Protein AF-F4P9Z6-F1 (afdb_monomer)

Organism: Batrachochytrium dendrobatidis (strain JAM81 / FGSC 10211) (NCBI:txid684364)

Foldseek 3Di:
DPPPPVVVVVPPPPPPDPPDDDDPDDDDDDDDDPPPPDDQDQAAPALVVLQPDDDPVLLVLLLVLLVLVLVLVVLVVVLVVLVVVLVVLVVVLVVLVVVLVVLVVVCVPDDDDPPVVNVVSVVVSVVSVVVSVVSVVVNVVSVVVNVVSVVSNLVSLQVSLCNHGNHADDDVSSVVSSVVSCPRPNNVVSSVVSNVVSVVVVPPPPDDPPPPPDDDDDDDDDDDDDDDDDDDDDDPDDDDDDPDDDDPDDPPDDDDDDDDDDDD

Radius of gyration: 33.86 Å; Cα contacts (8 Å, |Δi|>4): 124; chains: 1; bounding box: 62×101×96 Å

Mean predicted aligned error: 18.06 Å

Solvent-accessible surface area (backbone atoms only — not comparable to full-atom values): 16893 Å² total; per-residue (Å²): 142,81,77,79,66,68,69,67,66,71,74,76,76,78,79,81,78,80,83,72,78,85,75,81,84,76,83,86,78,95,70,98,64,94,66,81,79,81,73,80,48,78,68,27,68,39,73,71,53,39,62,83,53,69,50,68,73,54,46,55,50,52,48,55,48,51,51,48,55,50,51,52,54,52,50,49,54,52,46,55,56,50,50,54,53,40,55,57,40,48,53,50,38,54,49,43,53,53,49,52,53,53,50,56,56,54,45,74,78,44,92,75,50,65,65,67,59,57,54,52,51,50,53,50,37,53,52,44,45,52,55,41,51,54,43,49,53,56,48,51,56,48,52,51,50,50,51,54,50,49,51,54,48,49,54,47,36,45,52,53,28,28,52,32,66,3,76,71,91,49,74,67,54,33,56,54,48,35,51,53,53,54,63,36,67,48,47,38,53,49,52,52,53,51,54,52,51,53,60,55,58,72,61,71,76,80,79,76,84,74,80,78,79,83,81,78,82,85,83,87,83,90,84,88,81,88,79,90,76,91,77,93,77,87,80,86,77,81,86,86,87,87,86,89,83,86,85,92,76,87,87,81,77,77,81,78,83,77,86,78,80,87,83,131

Structure (mmCIF, N/CA/C/O backbone):
data_AF-F4P9Z6-F1
#
_entry.id   AF-F4P9Z6-F1
#
loop_
_atom_site.group_PDB
_atom_site.id
_atom_site.type_symbol
_atom_site.label_atom_id
_atom_site.label_alt_id
_atom_site.label_comp_id
_atom_site.label_asym_id
_atom_site.label_entity_id
_atom_site.label_seq_id
_atom_site.pdbx_PDB_ins_code
_atom_site.Cartn_x
_atom_site.Cartn_y
_atom_site.Cartn_z
_atom_site.occupancy
_atom_site.B_iso_or_equiv
_atom_site.auth_seq_id
_atom_site.auth_comp_id
_atom_site.auth_asym_id
_atom_site.auth_atom_id
_atom_site.pdbx_PDB_model_num
ATOM 1 N N . MET A 1 1 ? -30.920 -33.775 -15.759 1.00 48.72 1 MET A N 1
ATOM 2 C CA . MET A 1 1 ? -29.814 -33.063 -16.441 1.00 48.72 1 MET A CA 1
ATOM 3 C C . MET A 1 1 ? -30.280 -32.516 -17.795 1.00 48.72 1 MET A C 1
ATOM 5 O O . MET A 1 1 ? -30.083 -33.196 -18.786 1.00 48.72 1 MET A O 1
ATOM 9 N N . LYS A 1 2 ? -30.941 -31.345 -17.856 1.00 50.12 2 LYS A N 1
ATOM 10 C CA . LYS A 1 2 ? -31.259 -30.626 -19.123 1.00 50.12 2 LYS A CA 1
ATOM 11 C C . LYS A 1 2 ? -31.380 -29.091 -18.979 1.00 50.12 2 LYS A C 1
ATOM 13 O O . LYS A 1 2 ? -31.732 -28.423 -19.938 1.00 50.12 2 LYS A O 1
ATOM 18 N N . LEU A 1 3 ? -31.067 -28.511 -17.814 1.00 42.78 3 LEU A N 1
ATOM 19 C CA . LEU A 1 3 ? -31.250 -27.069 -17.561 1.00 42.78 3 LEU A CA 1
ATOM 20 C C . LEU A 1 3 ? -29.976 -26.218 -17.715 1.00 42.78 3 LEU A C 1
ATOM 22 O O . LEU A 1 3 ? -30.070 -25.000 -17.782 1.00 42.78 3 LEU A O 1
ATOM 26 N N . ALA A 1 4 ? -28.793 -26.831 -17.830 1.00 46.91 4 ALA A N 1
ATOM 27 C CA . ALA A 1 4 ? -27.525 -26.092 -17.890 1.00 46.91 4 ALA A CA 1
ATOM 28 C C . ALA A 1 4 ? -27.148 -25.574 -19.296 1.00 46.91 4 ALA A C 1
ATOM 30 O O . ALA A 1 4 ? -26.244 -24.756 -19.418 1.00 46.91 4 ALA A O 1
ATOM 31 N N . VAL A 1 5 ? -27.831 -26.018 -20.359 1.00 49.91 5 VAL A N 1
ATOM 32 C CA . VAL A 1 5 ? -27.446 -25.693 -21.750 1.00 49.91 5 VAL A CA 1
ATOM 33 C C . VAL A 1 5 ? -28.120 -24.415 -22.273 1.00 49.91 5 VAL A C 1
ATOM 35 O O . VAL A 1 5 ? -27.589 -23.762 -23.164 1.00 49.91 5 VAL A O 1
ATOM 38 N N . ALA A 1 6 ? -29.242 -23.985 -21.686 1.00 47.25 6 ALA A N 1
ATOM 39 C CA . ALA A 1 6 ? -29.982 -22.818 -22.179 1.00 47.25 6 ALA A CA 1
ATOM 40 C C . ALA A 1 6 ? -29.365 -21.464 -21.773 1.00 47.25 6 ALA A C 1
ATOM 42 O O . ALA A 1 6 ? -29.547 -20.474 -22.475 1.00 47.25 6 ALA A O 1
ATOM 43 N N . VAL A 1 7 ? -28.598 -21.402 -20.678 1.00 45.66 7 VAL A N 1
ATOM 44 C CA . VAL A 1 7 ? -28.050 -20.128 -20.166 1.00 45.66 7 VAL A CA 1
ATOM 45 C C . VAL A 1 7 ? -26.784 -19.693 -20.921 1.00 45.66 7 VAL A C 1
ATOM 47 O O . VAL A 1 7 ? -26.514 -18.501 -21.040 1.00 45.66 7 VAL A O 1
ATOM 50 N N . LEU A 1 8 ? -26.044 -20.631 -21.522 1.00 40.75 8 LEU A N 1
ATOM 51 C CA . LEU A 1 8 ? -24.836 -20.331 -22.306 1.00 40.75 8 LEU A CA 1
ATOM 52 C C . LEU A 1 8 ? -25.130 -19.773 -23.709 1.00 40.75 8 LEU A C 1
ATOM 54 O O . LEU A 1 8 ? -24.282 -19.090 -24.278 1.00 40.75 8 LEU A O 1
ATOM 58 N N . SER A 1 9 ? -26.332 -19.989 -24.253 1.00 44.97 9 SER A N 1
ATOM 59 C CA . SER A 1 9 ? -26.692 -19.499 -25.593 1.00 44.97 9 SER A CA 1
ATOM 60 C C . SER A 1 9 ? -27.157 -18.036 -25.618 1.00 44.97 9 SER A C 1
ATOM 62 O O . SER A 1 9 ? -27.308 -17.476 -26.701 1.00 44.97 9 SER A O 1
ATOM 64 N N . SER A 1 10 ? -27.371 -17.397 -24.461 1.00 41.28 10 SER A N 1
ATOM 65 C CA . SER A 1 10 ? -27.909 -16.027 -24.394 1.00 41.28 10 SER A CA 1
ATOM 66 C C . SER A 1 10 ? -26.841 -14.924 -24.331 1.00 41.28 10 SER A C 1
ATOM 68 O O . SER A 1 10 ? -27.195 -13.751 -24.409 1.00 41.28 10 SER A O 1
ATOM 70 N N . ILE A 1 11 ? -25.550 -15.259 -24.199 1.00 49.03 11 ILE A N 1
ATOM 71 C CA . ILE A 1 11 ? -24.459 -14.262 -24.098 1.00 49.03 11 ILE A CA 1
ATOM 72 C C . ILE A 1 11 ? -23.750 -14.036 -25.450 1.00 49.03 11 ILE A C 1
ATOM 74 O O . ILE A 1 11 ? -23.076 -13.028 -25.636 1.00 49.03 11 ILE A O 1
ATOM 78 N N . LEU A 1 12 ? -23.954 -14.909 -26.444 1.00 46.97 12 LEU A N 1
ATOM 79 C CA . LEU A 1 12 ? -23.276 -14.824 -27.748 1.00 46.97 12 LEU A CA 1
ATOM 80 C C . LEU A 1 12 ? -24.023 -14.002 -28.822 1.00 46.97 12 LEU A C 1
ATOM 82 O O . LEU A 1 12 ? -23.542 -13.915 -29.948 1.00 46.97 12 LEU A O 1
ATOM 86 N N . LEU A 1 13 ? -25.162 -13.371 -28.505 1.00 47.03 13 LEU A N 1
ATOM 87 C CA . LEU A 1 13 ? -26.055 -12.742 -29.498 1.00 47.03 13 LEU A CA 1
ATOM 88 C C . LEU A 1 13 ? -26.176 -11.204 -29.398 1.00 47.03 13 LEU A C 1
ATOM 90 O O . LEU A 1 13 ? -27.162 -10.640 -29.857 1.00 47.03 13 LEU A O 1
ATOM 94 N N . VAL A 1 14 ? -25.208 -10.493 -28.803 1.00 43.03 14 VAL A N 1
ATOM 95 C CA . VAL A 1 14 ? -25.239 -9.004 -28.751 1.00 43.03 14 VAL A CA 1
ATOM 96 C C . VAL A 1 14 ? -23.947 -8.350 -29.270 1.00 43.03 14 VAL A C 1
ATOM 98 O O . VAL A 1 14 ? -23.758 -7.146 -29.161 1.00 43.03 14 VAL A O 1
ATOM 101 N N . CYS A 1 15 ? -23.078 -9.104 -29.948 1.00 46.16 15 CYS A N 1
ATOM 102 C CA . CYS A 1 15 ? -21.949 -8.537 -30.701 1.00 46.16 15 CYS A CA 1
ATOM 103 C C . CYS A 1 15 ? -22.248 -8.476 -32.206 1.00 46.16 15 CYS A C 1
ATOM 105 O O . CYS A 1 15 ? -21.413 -8.851 -33.028 1.00 46.16 15 CYS A O 1
ATOM 107 N N . SER A 1 16 ? -23.440 -8.001 -32.583 1.00 42.00 16 SER A N 1
ATOM 108 C CA . SER A 1 16 ? -23.713 -7.601 -33.967 1.00 42.00 16 SER A CA 1
ATOM 109 C C . SER A 1 16 ? -23.013 -6.277 -34.257 1.00 42.00 16 SER A C 1
ATOM 111 O O . SER A 1 16 ? -23.526 -5.187 -34.037 1.00 42.00 16 SER A O 1
ATOM 113 N N . VAL A 1 17 ? -21.781 -6.457 -34.712 1.00 51.25 17 VAL A N 1
ATOM 114 C CA . VAL A 1 17 ? -20.974 -5.627 -35.598 1.00 51.25 17 VAL A CA 1
ATOM 115 C C . VAL A 1 17 ? -21.795 -4.611 -36.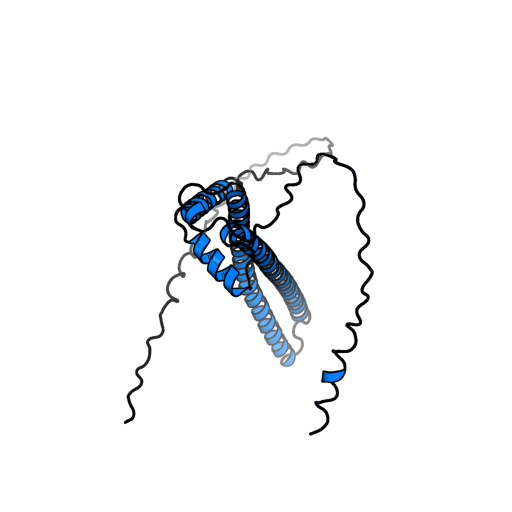408 1.00 51.25 17 VAL A C 1
ATOM 117 O O . VAL A 1 17 ? -22.472 -4.970 -37.368 1.00 51.25 17 VAL A O 1
ATOM 120 N N . THR A 1 18 ? -21.633 -3.328 -36.086 1.00 46.56 18 THR A N 1
ATOM 121 C CA . THR A 1 18 ? -21.838 -2.228 -37.037 1.00 46.56 18 THR A CA 1
ATOM 122 C C . THR A 1 18 ? -20.461 -1.810 -37.541 1.00 46.56 18 THR A C 1
ATOM 124 O O . THR A 1 18 ? -19.798 -0.963 -36.945 1.00 46.56 18 THR A O 1
ATOM 127 N N . THR A 1 19 ? -19.986 -2.433 -38.621 1.00 51.62 19 THR A N 1
ATOM 128 C CA . THR A 1 19 ? -18.843 -1.916 -39.386 1.00 51.62 19 THR A CA 1
ATOM 129 C C . THR A 1 19 ? -19.294 -0.666 -40.136 1.00 51.62 19 THR A C 1
ATOM 131 O O . THR A 1 19 ? -19.881 -0.760 -41.213 1.00 51.62 19 THR A O 1
ATOM 134 N N . ALA A 1 20 ? -19.048 0.511 -39.564 1.00 45.12 20 ALA A N 1
ATOM 135 C CA . ALA A 1 20 ? -19.080 1.753 -40.324 1.00 45.12 20 ALA A CA 1
ATOM 136 C C . ALA A 1 20 ? -17.842 1.800 -41.234 1.00 45.12 20 ALA A C 1
ATOM 138 O O . ALA A 1 20 ? -16.724 1.555 -40.778 1.00 45.12 20 ALA A O 1
ATOM 139 N N . ASN A 1 21 ? -18.052 2.078 -42.521 1.00 55.06 21 ASN A N 1
ATOM 140 C CA . ASN A 1 21 ? -16.981 2.222 -43.506 1.00 55.06 21 ASN A CA 1
ATOM 141 C C . ASN A 1 21 ? -15.923 3.235 -43.027 1.00 55.06 21 ASN A C 1
ATOM 143 O O . ASN A 1 21 ? -16.299 4.314 -42.558 1.00 55.06 21 ASN A O 1
ATOM 147 N N . PRO A 1 22 ? -14.617 2.947 -43.176 1.00 48.50 22 PRO A N 1
ATOM 148 C CA . PRO A 1 22 ? -13.580 3.917 -42.871 1.00 48.50 22 PRO A CA 1
ATOM 149 C C . PRO A 1 22 ? -13.652 5.060 -43.887 1.00 48.50 22 PRO A C 1
ATOM 151 O O . PRO A 1 22 ? -13.422 4.884 -45.083 1.00 48.50 22 PRO A O 1
ATOM 154 N N . VAL A 1 23 ? -13.998 6.246 -43.395 1.00 51.72 23 VAL A N 1
ATOM 155 C CA . VAL A 1 23 ? -13.858 7.496 -44.138 1.00 51.72 23 VAL A CA 1
ATOM 156 C C . VAL A 1 23 ? -12.364 7.776 -44.268 1.00 51.72 23 VAL A C 1
ATOM 158 O O . VAL A 1 23 ? -11.669 7.879 -43.260 1.00 51.72 23 VAL A O 1
ATOM 161 N N . ASN A 1 24 ? -11.873 7.890 -45.503 1.00 49.75 24 ASN A N 1
ATOM 162 C CA . ASN A 1 24 ? -10.527 8.385 -45.789 1.00 49.75 24 ASN A CA 1
ATOM 163 C C . ASN A 1 24 ? -10.370 9.796 -45.195 1.00 49.75 24 ASN A C 1
ATOM 165 O O . ASN A 1 24 ? -11.076 10.704 -45.648 1.00 49.75 24 ASN A O 1
ATOM 169 N N . PRO A 1 25 ? -9.458 10.036 -44.235 1.00 50.41 25 PRO A N 1
ATOM 170 C CA . PRO A 1 25 ? -9.138 11.396 -43.843 1.00 50.41 25 PRO A CA 1
ATOM 171 C C . PRO A 1 25 ? -8.294 12.030 -44.953 1.00 50.41 25 PRO A C 1
ATOM 173 O O . PRO A 1 25 ? -7.112 11.737 -45.122 1.00 50.41 25 PRO A O 1
ATOM 176 N N . SER A 1 26 ? -8.949 12.881 -45.743 1.00 48.50 26 SER A N 1
ATOM 177 C CA . SER A 1 26 ? -8.291 13.825 -46.639 1.00 48.50 26 SER A CA 1
ATOM 178 C C . SER A 1 26 ? -7.506 14.860 -45.825 1.00 48.50 26 SER A C 1
ATOM 180 O O . SER A 1 26 ? -7.861 15.199 -44.699 1.00 48.50 26 SER A O 1
ATOM 182 N N . ALA A 1 27 ? -6.421 15.316 -46.434 1.00 53.69 27 ALA A N 1
ATOM 183 C CA . ALA A 1 27 ? -5.314 16.075 -45.880 1.00 53.69 27 ALA A CA 1
ATOM 184 C C . ALA A 1 27 ? -5.644 17.419 -45.193 1.00 53.69 27 ALA A C 1
ATOM 186 O O . ALA A 1 27 ? -6.682 18.037 -45.437 1.00 53.69 27 ALA A O 1
ATOM 187 N N . THR A 1 28 ? -4.590 17.939 -44.535 1.00 44.06 28 THR A N 1
ATOM 188 C CA . THR A 1 28 ? -4.304 19.334 -44.104 1.00 44.06 28 THR A CA 1
ATOM 189 C C . THR A 1 28 ? -4.871 19.694 -42.719 1.00 44.06 28 THR A C 1
ATOM 191 O O . THR A 1 28 ? -6.057 19.556 -42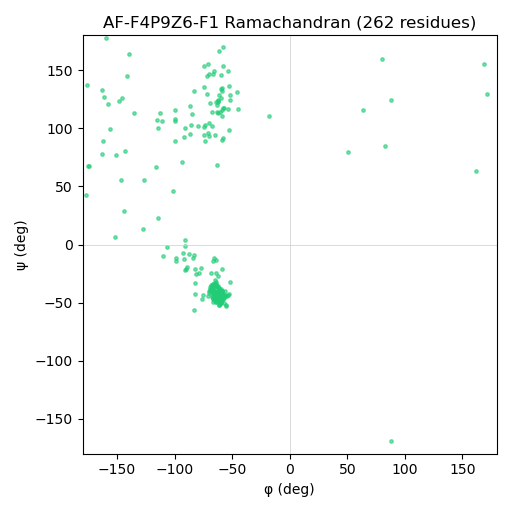.470 1.00 44.06 28 THR A O 1
ATOM 194 N N . THR A 1 29 ? -4.103 20.162 -41.729 1.00 43.06 29 THR A N 1
ATOM 195 C CA . THR A 1 29 ? -3.133 21.268 -41.781 1.00 43.06 29 THR A CA 1
ATOM 196 C C . THR A 1 29 ? -2.183 21.194 -40.578 1.00 43.06 29 THR A C 1
ATOM 198 O O . THR A 1 29 ? -2.638 21.043 -39.445 1.00 43.06 29 THR A O 1
ATOM 201 N N . ASP A 1 30 ? -0.878 21.330 -40.828 1.00 48.53 30 ASP A N 1
ATOM 202 C CA . ASP A 1 30 ? 0.167 21.468 -39.810 1.00 48.53 30 ASP A CA 1
ATOM 203 C C . ASP A 1 30 ? -0.094 22.698 -38.931 1.00 48.53 30 ASP A C 1
ATOM 205 O O . ASP A 1 30 ? 0.039 23.843 -39.362 1.00 48.53 30 ASP A O 1
ATOM 209 N N . THR A 1 31 ? -0.450 22.464 -37.671 1.00 43.03 31 THR A N 1
ATOM 210 C CA . THR A 1 31 ? -0.281 23.448 -36.601 1.00 43.03 31 THR A CA 1
ATOM 211 C C . THR A 1 31 ? 0.720 22.850 -35.634 1.00 43.03 31 THR A C 1
ATOM 213 O O . THR A 1 31 ? 0.419 21.883 -34.936 1.00 43.03 31 THR A O 1
ATOM 216 N N . GLY A 1 32 ? 1.932 23.405 -35.646 1.00 51.28 32 GLY A N 1
ATOM 217 C CA . GLY A 1 32 ? 3.050 22.990 -34.811 1.00 51.28 32 GLY A CA 1
ATOM 218 C C . GLY A 1 32 ? 2.721 23.094 -33.326 1.00 51.28 32 GLY A C 1
ATOM 219 O O . GLY A 1 32 ? 2.981 24.103 -32.681 1.00 51.28 32 GLY A O 1
ATOM 220 N N . ALA A 1 33 ? 2.184 22.015 -32.776 1.00 42.31 33 ALA A N 1
ATOM 221 C CA . ALA A 1 33 ? 2.261 21.696 -31.369 1.00 42.31 33 ALA A CA 1
ATOM 222 C C . ALA A 1 33 ? 3.131 20.448 -31.278 1.00 42.31 33 ALA A C 1
ATOM 224 O O . ALA A 1 33 ? 2.729 19.389 -31.760 1.00 42.31 33 ALA A O 1
ATOM 225 N N . SER A 1 34 ? 4.319 20.577 -30.681 1.00 43.31 34 SER A N 1
ATOM 226 C CA . SER A 1 34 ? 5.236 19.474 -30.366 1.00 43.31 34 SER A CA 1
ATOM 227 C C . SER A 1 34 ? 4.595 18.505 -29.370 1.00 43.31 34 SER A C 1
ATOM 229 O O . SER A 1 34 ? 4.977 18.403 -28.208 1.00 43.31 34 SER A O 1
ATOM 231 N N . THR A 1 35 ? 3.579 17.793 -29.829 1.00 44.00 35 THR A N 1
ATOM 232 C CA . THR A 1 35 ? 3.063 16.585 -29.220 1.00 44.00 35 THR A CA 1
ATOM 233 C C . THR A 1 35 ? 3.920 15.470 -29.789 1.00 44.00 35 THR A C 1
ATOM 235 O O . THR A 1 35 ? 3.821 15.108 -30.959 1.00 44.00 35 THR A O 1
ATOM 238 N N . SER A 1 36 ? 4.857 14.997 -28.965 1.00 45.84 36 SER A N 1
ATOM 239 C CA . SER A 1 36 ? 5.680 13.825 -29.255 1.00 45.84 36 SER A CA 1
ATOM 240 C C . SER A 1 36 ? 4.747 12.639 -29.486 1.00 45.84 36 SER A C 1
ATOM 242 O O . SER A 1 36 ? 4.287 11.990 -28.546 1.00 45.84 36 SER A O 1
ATOM 244 N N . THR A 1 37 ? 4.387 12.425 -30.749 1.00 41.97 37 THR A N 1
ATOM 245 C CA . THR A 1 37 ? 3.562 11.307 -31.183 1.00 41.97 37 THR A CA 1
ATOM 246 C C . THR A 1 37 ? 4.461 10.081 -31.129 1.00 41.97 37 THR A C 1
ATOM 248 O O . THR A 1 37 ? 5.279 9.836 -32.013 1.00 41.97 37 THR A O 1
ATOM 251 N N . PHE A 1 38 ? 4.391 9.374 -30.004 1.00 51.84 38 PHE A N 1
ATOM 252 C CA . PHE A 1 38 ? 5.205 8.203 -29.727 1.00 51.84 38 PHE A CA 1
ATOM 253 C C . PHE A 1 38 ? 4.684 7.019 -30.545 1.00 51.84 38 PHE A C 1
ATOM 255 O O . PHE A 1 38 ? 3.684 6.400 -30.187 1.00 51.84 38 PHE A O 1
ATOM 262 N N . ILE A 1 39 ? 5.355 6.715 -31.655 1.00 52.53 39 ILE A N 1
ATOM 263 C CA . ILE A 1 39 ? 5.116 5.491 -32.420 1.00 52.53 39 ILE A CA 1
ATOM 264 C C . ILE A 1 39 ? 5.958 4.388 -31.764 1.00 52.53 39 ILE A C 1
ATOM 266 O O . ILE A 1 39 ? 7.189 4.471 -31.809 1.00 52.53 39 ILE A O 1
ATOM 270 N N . PRO A 1 40 ? 5.350 3.370 -31.128 1.00 50.41 40 PRO A N 1
ATOM 271 C CA . PRO A 1 40 ? 6.105 2.242 -30.610 1.00 50.41 40 PRO A CA 1
ATOM 272 C C . PRO A 1 40 ? 6.763 1.518 -31.787 1.00 50.41 40 PRO A C 1
ATOM 274 O O . PRO A 1 40 ? 6.092 0.954 -32.650 1.00 50.41 40 PRO A O 1
ATOM 277 N N . SER A 1 41 ? 8.093 1.553 -31.836 1.00 56.38 41 SER A N 1
ATOM 278 C CA . SER A 1 41 ? 8.857 0.675 -32.716 1.00 56.38 41 SER A CA 1
ATOM 279 C C . SER A 1 41 ? 8.518 -0.773 -32.361 1.00 56.38 41 SER A C 1
ATOM 281 O O . SER A 1 41 ? 8.562 -1.157 -31.191 1.00 56.38 41 SER A O 1
ATOM 283 N N . THR A 1 42 ? 8.224 -1.600 -33.365 1.00 64.06 42 THR A N 1
ATOM 284 C CA . THR A 1 42 ? 8.050 -3.052 -33.183 1.00 64.06 42 THR A CA 1
ATOM 285 C C . THR A 1 42 ? 9.308 -3.712 -32.613 1.00 64.06 42 THR A C 1
ATOM 287 O O . THR A 1 42 ? 9.231 -4.781 -32.015 1.00 64.06 42 THR A O 1
ATOM 290 N N . LYS A 1 43 ? 10.465 -3.055 -32.754 1.00 80.06 43 LYS A N 1
ATOM 291 C CA . LYS A 1 43 ? 11.752 -3.468 -32.203 1.00 80.06 43 LYS A CA 1
ATOM 292 C C . LYS A 1 43 ? 12.157 -2.488 -31.097 1.00 80.06 43 LYS A C 1
ATOM 294 O O . LYS A 1 43 ? 12.507 -1.343 -31.387 1.00 80.06 43 LYS A O 1
ATOM 299 N N . GLY A 1 44 ? 12.062 -2.909 -29.837 1.00 88.44 44 GLY A N 1
ATOM 300 C CA . GLY A 1 44 ? 12.505 -2.096 -28.699 1.00 88.44 44 GLY A CA 1
ATOM 301 C C . GLY A 1 44 ? 14.004 -1.780 -28.744 1.00 88.44 44 GLY A C 1
ATOM 302 O O . GLY A 1 44 ? 14.758 -2.403 -29.494 1.00 88.44 44 GLY A O 1
ATOM 303 N N . ILE A 1 45 ? 14.450 -0.826 -27.920 1.00 91.44 45 ILE A N 1
ATOM 304 C CA . ILE A 1 45 ? 15.865 -0.401 -27.871 1.00 91.44 45 ILE A CA 1
ATOM 305 C C . ILE A 1 45 ? 16.823 -1.491 -27.349 1.00 91.44 45 ILE A C 1
ATOM 307 O O . ILE A 1 45 ? 18.035 -1.383 -27.515 1.00 91.44 45 ILE A O 1
ATOM 311 N N . GLY A 1 46 ? 16.288 -2.546 -26.732 1.00 91.19 46 GLY A N 1
ATOM 312 C CA . GLY A 1 46 ? 17.043 -3.627 -26.111 1.00 91.19 46 GLY A CA 1
ATOM 313 C C . GLY A 1 46 ? 17.570 -3.270 -24.719 1.00 91.19 46 GLY A C 1
ATOM 314 O O . GLY A 1 46 ? 17.705 -2.106 -24.346 1.00 91.19 46 GLY A O 1
ATOM 315 N N . LEU A 1 47 ? 17.884 -4.299 -23.927 1.00 91.81 47 LEU A N 1
ATOM 316 C CA . LEU A 1 47 ? 18.361 -4.117 -22.553 1.00 91.81 47 LEU A CA 1
ATOM 317 C C . LEU A 1 47 ? 19.758 -3.475 -22.498 1.00 91.81 47 LEU A C 1
ATOM 319 O O . LEU A 1 47 ? 20.008 -2.665 -21.612 1.00 91.81 47 LEU A O 1
ATOM 323 N N . GLY A 1 48 ? 20.626 -3.787 -23.470 1.00 89.19 48 GLY A N 1
ATOM 324 C CA . GLY A 1 48 ? 21.988 -3.241 -23.546 1.00 89.19 48 GLY A CA 1
ATOM 325 C C . GLY A 1 48 ? 22.027 -1.721 -23.721 1.00 89.19 48 GLY A C 1
ATOM 326 O O . GLY A 1 48 ? 22.927 -1.065 -23.213 1.00 89.19 48 GLY A O 1
ATOM 327 N N . ALA A 1 49 ? 20.992 -1.127 -24.327 1.00 88.94 49 ALA A N 1
ATOM 328 C CA . ALA A 1 49 ? 20.871 0.327 -24.433 1.00 88.94 49 ALA A CA 1
ATOM 329 C C . ALA A 1 49 ? 20.675 1.026 -23.071 1.00 88.94 49 ALA A C 1
ATOM 331 O O . ALA A 1 49 ? 20.764 2.248 -22.987 1.00 88.94 49 ALA A O 1
ATOM 332 N N . LEU A 1 50 ? 20.393 0.276 -21.999 1.00 91.56 50 LEU A N 1
ATOM 333 C CA . LEU A 1 50 ? 20.267 0.814 -20.645 1.00 91.56 50 LEU A CA 1
ATOM 334 C C . LEU A 1 50 ? 21.580 0.781 -19.855 1.00 91.56 50 LEU A C 1
ATOM 336 O O . LEU A 1 50 ? 21.629 1.391 -18.784 1.00 91.56 50 LEU A O 1
ATOM 340 N N . ASP A 1 51 ? 22.607 0.074 -20.334 1.00 84.75 51 ASP A N 1
ATOM 341 C CA . ASP A 1 51 ? 23.848 -0.135 -19.584 1.00 84.75 51 ASP A CA 1
ATOM 342 C C . ASP A 1 51 ? 24.728 1.122 -19.578 1.00 84.75 51 ASP A C 1
ATOM 344 O O . ASP A 1 51 ? 25.175 1.534 -18.505 1.00 84.75 51 ASP A O 1
ATOM 348 N N . ASP A 1 52 ? 24.873 1.795 -20.722 1.00 79.69 52 ASP A N 1
ATOM 349 C CA . ASP A 1 52 ? 25.768 2.951 -20.865 1.00 79.69 52 ASP A CA 1
ATOM 350 C C . ASP A 1 52 ? 25.128 4.267 -20.398 1.00 79.69 52 ASP A C 1
ATOM 352 O O . ASP A 1 52 ? 25.642 4.963 -19.517 1.00 79.69 52 ASP A O 1
ATOM 356 N N . ALA A 1 53 ? 23.976 4.619 -20.972 1.00 86.81 53 ALA A N 1
ATOM 357 C CA . ALA A 1 53 ? 23.275 5.858 -20.667 1.00 86.81 53 ALA A CA 1
ATOM 358 C C . ALA A 1 53 ? 21.765 5.668 -20.797 1.00 86.81 53 ALA A C 1
ATOM 360 O O . ALA A 1 53 ? 21.260 5.321 -21.857 1.00 86.81 53 ALA A O 1
ATOM 361 N N . LEU A 1 54 ? 21.030 5.955 -19.718 1.00 92.69 54 LEU A N 1
ATOM 362 C CA . LEU A 1 54 ? 19.571 5.874 -19.738 1.00 92.69 54 LEU A CA 1
ATOM 363 C C . LEU A 1 54 ? 18.999 6.874 -20.758 1.00 92.69 54 LEU A C 1
ATOM 365 O O . LEU A 1 54 ? 19.235 8.079 -20.602 1.00 92.69 54 LEU A O 1
ATOM 369 N N . PRO A 1 55 ? 18.211 6.414 -21.742 1.00 93.12 55 PRO A N 1
ATOM 370 C CA . PRO A 1 55 ? 17.495 7.300 -22.652 1.00 93.12 55 PRO A CA 1
ATOM 371 C C . PRO A 1 55 ? 16.538 8.224 -21.891 1.00 93.12 55 PRO A C 1
ATOM 373 O O . PRO A 1 55 ? 15.967 7.835 -20.869 1.00 93.12 55 PRO A O 1
ATOM 376 N N . ASP A 1 56 ? 16.344 9.455 -22.365 1.00 94.25 56 ASP A N 1
ATOM 377 C CA . ASP A 1 56 ? 15.592 10.468 -21.608 1.00 94.25 56 ASP A CA 1
ATOM 378 C C . ASP A 1 56 ? 14.106 10.126 -21.440 1.00 94.25 56 ASP A C 1
ATOM 380 O O . ASP A 1 56 ? 13.529 10.366 -20.377 1.00 94.25 56 ASP A O 1
ATOM 384 N N . ASN A 1 57 ? 13.503 9.471 -22.433 1.00 92.69 57 ASN A N 1
ATOM 385 C CA . ASN A 1 57 ? 12.151 8.917 -22.331 1.00 92.69 57 ASN A CA 1
ATOM 386 C C . ASN A 1 57 ? 12.044 7.856 -21.216 1.00 92.69 57 ASN A C 1
ATOM 388 O O . ASN A 1 57 ? 11.106 7.893 -20.418 1.00 92.69 57 ASN A O 1
ATOM 392 N N . VAL A 1 58 ? 13.034 6.966 -21.098 1.00 94.56 58 VAL A N 1
ATOM 393 C CA . VAL A 1 58 ? 13.115 5.966 -20.024 1.00 94.56 58 VAL A CA 1
ATOM 394 C C . VAL A 1 58 ? 13.351 6.649 -18.676 1.00 94.56 58 VAL A C 1
ATOM 396 O O . VAL A 1 58 ? 12.666 6.318 -17.710 1.00 94.56 58 VAL A O 1
ATOM 399 N N . LYS A 1 59 ? 14.249 7.643 -18.586 1.00 95.69 59 LYS A N 1
ATOM 400 C CA . LYS A 1 59 ? 14.471 8.418 -17.348 1.00 95.69 59 LYS A CA 1
ATOM 401 C C . LYS A 1 59 ? 13.185 9.071 -16.851 1.00 95.69 59 LYS A C 1
ATOM 403 O O . LYS A 1 59 ? 12.876 8.970 -15.668 1.00 95.69 59 LYS A O 1
ATOM 408 N N . HIS A 1 60 ? 12.432 9.709 -17.742 1.00 96.69 60 HIS A N 1
ATOM 409 C CA . HIS A 1 60 ? 11.172 10.361 -17.395 1.00 96.69 60 HIS A CA 1
ATOM 410 C C . HIS A 1 60 ? 10.141 9.368 -16.829 1.00 96.69 60 HIS A C 1
ATOM 412 O O . HIS A 1 60 ? 9.483 9.65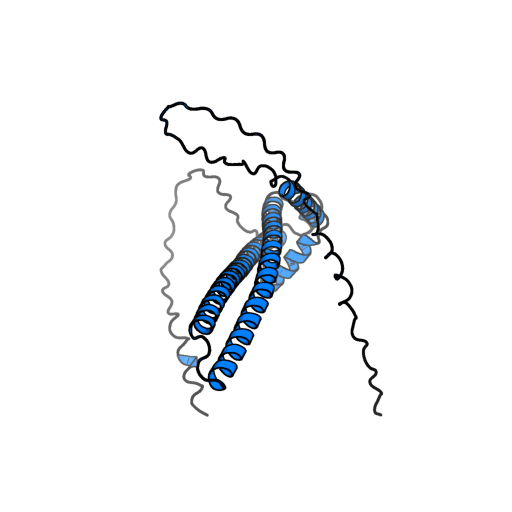7 -15.829 1.00 96.69 60 HIS A O 1
ATOM 418 N N . LEU A 1 61 ? 10.030 8.168 -17.407 1.00 97.19 61 LEU A N 1
ATOM 419 C CA . LEU A 1 61 ? 9.154 7.124 -16.867 1.00 97.19 61 LEU A CA 1
ATOM 420 C C . LEU A 1 61 ? 9.663 6.558 -15.536 1.00 97.19 61 LEU A C 1
ATOM 422 O O . LEU A 1 61 ? 8.867 6.325 -14.628 1.00 97.19 61 LEU A O 1
ATOM 426 N N . LEU A 1 62 ? 10.980 6.389 -15.378 1.00 96.88 62 LEU A N 1
ATOM 427 C CA . LEU A 1 62 ? 11.591 5.978 -14.110 1.00 96.88 62 LEU A CA 1
ATOM 428 C C . LEU A 1 62 ? 11.405 7.025 -13.004 1.00 96.88 62 LEU A C 1
ATOM 430 O O . LEU A 1 62 ? 11.295 6.662 -11.833 1.00 96.88 62 LEU A O 1
ATOM 434 N N . ASP A 1 63 ? 11.333 8.307 -13.357 1.00 96.62 63 ASP A N 1
ATOM 435 C CA . ASP A 1 63 ? 11.018 9.384 -12.422 1.00 96.62 63 ASP A CA 1
ATOM 436 C C . ASP A 1 63 ? 9.586 9.290 -11.914 1.00 96.62 63 ASP A C 1
ATOM 438 O O . ASP A 1 63 ? 9.375 9.251 -10.699 1.00 96.62 63 ASP A O 1
ATOM 442 N N . LYS A 1 64 ? 8.618 9.140 -12.823 1.00 97.25 64 LYS A N 1
ATOM 443 C CA . LYS A 1 64 ? 7.220 8.884 -12.451 1.00 97.25 64 LYS A CA 1
ATOM 444 C C . LYS A 1 64 ? 7.080 7.604 -11.623 1.00 97.25 64 LYS A C 1
ATOM 446 O O . LYS A 1 64 ? 6.346 7.570 -10.640 1.00 97.25 64 LYS A O 1
ATOM 451 N N . TYR A 1 65 ? 7.820 6.553 -11.975 1.00 96.69 65 TYR A N 1
ATOM 452 C CA . TYR A 1 65 ? 7.854 5.316 -11.199 1.00 96.69 65 TYR A CA 1
ATOM 453 C C . TYR A 1 65 ? 8.341 5.558 -9.763 1.00 96.69 65 TYR A C 1
ATOM 455 O O . TYR A 1 65 ? 7.739 5.069 -8.805 1.00 96.69 65 TYR A O 1
ATOM 463 N N . ALA A 1 66 ? 9.432 6.312 -9.597 1.00 96.31 66 ALA A N 1
ATOM 464 C CA . ALA A 1 66 ? 9.987 6.629 -8.285 1.00 96.31 66 ALA A CA 1
ATOM 465 C C . ALA A 1 66 ? 9.037 7.494 -7.440 1.00 96.31 66 ALA A C 1
ATOM 467 O O . ALA A 1 66 ? 8.961 7.298 -6.225 1.00 96.31 66 ALA A O 1
ATOM 468 N N . GLU A 1 67 ? 8.301 8.410 -8.071 1.00 96.31 67 GLU A N 1
ATOM 469 C CA . GLU A 1 67 ? 7.246 9.203 -7.438 1.00 96.31 67 GLU A CA 1
ATOM 470 C C . GLU A 1 67 ? 6.116 8.311 -6.908 1.00 96.31 67 GLU A C 1
ATOM 472 O O . GLU A 1 67 ? 5.835 8.338 -5.710 1.00 96.31 67 GLU A O 1
ATOM 477 N N . ILE A 1 68 ? 5.568 7.420 -7.742 1.00 96.56 68 ILE A N 1
ATOM 478 C CA . ILE A 1 68 ? 4.523 6.469 -7.323 1.00 96.56 68 ILE A CA 1
ATOM 479 C C . ILE A 1 68 ? 5.002 5.575 -6.176 1.00 96.56 68 ILE A C 1
ATOM 481 O O . ILE A 1 68 ? 4.254 5.297 -5.238 1.00 96.56 68 ILE A O 1
ATOM 485 N N . GLU A 1 69 ? 6.249 5.104 -6.224 1.00 95.19 69 GLU A N 1
ATOM 486 C CA . GLU A 1 69 ? 6.806 4.276 -5.155 1.00 95.19 69 GLU A CA 1
ATOM 487 C C . GLU A 1 69 ? 6.943 5.070 -3.844 1.00 95.19 69 GLU A C 1
ATOM 489 O O . GLU A 1 69 ? 6.693 4.542 -2.756 1.00 95.19 69 GLU A O 1
ATOM 494 N N . ASN A 1 70 ? 7.302 6.353 -3.917 1.00 95.06 70 ASN A N 1
ATOM 495 C CA . ASN A 1 70 ? 7.299 7.235 -2.755 1.00 95.06 70 ASN A CA 1
ATOM 496 C C . ASN A 1 70 ? 5.876 7.440 -2.205 1.00 95.06 70 ASN A C 1
ATOM 498 O O . ASN A 1 70 ? 5.673 7.272 -1.001 1.00 95.06 70 ASN A O 1
ATOM 502 N N . ASP A 1 71 ? 4.898 7.722 -3.061 1.00 95.94 71 ASP A N 1
ATOM 503 C CA . ASP A 1 71 ? 3.501 7.921 -2.663 1.00 95.94 71 ASP A CA 1
ATOM 504 C C . ASP A 1 71 ? 2.924 6.661 -2.021 1.00 95.94 71 ASP A C 1
ATOM 506 O O . ASP A 1 71 ? 2.333 6.717 -0.944 1.00 95.94 71 ASP A O 1
ATOM 510 N N . ARG A 1 72 ? 3.217 5.486 -2.586 1.00 95.88 72 ARG A N 1
ATOM 511 C CA . ARG A 1 72 ? 2.852 4.189 -2.002 1.00 95.88 72 ARG A CA 1
ATOM 512 C C . ARG A 1 72 ? 3.453 4.002 -0.610 1.00 95.88 72 ARG A C 1
ATOM 514 O O . ARG A 1 72 ? 2.790 3.4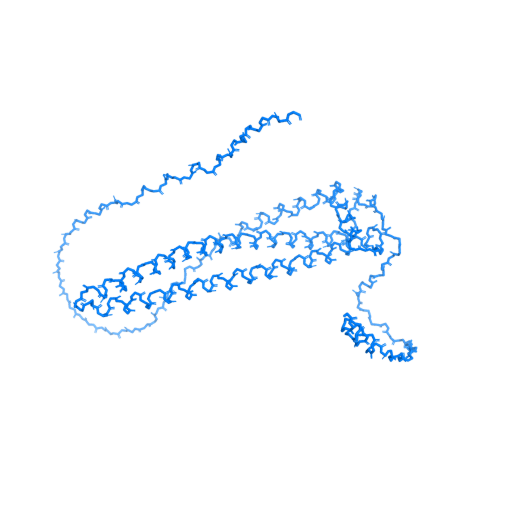92 0.295 1.00 95.88 72 ARG A O 1
ATOM 521 N N . ASN A 1 73 ? 4.701 4.419 -0.408 1.00 95.00 73 ASN A N 1
ATOM 522 C CA . ASN A 1 73 ? 5.343 4.369 0.904 1.00 95.00 73 ASN A CA 1
ATOM 523 C C . ASN A 1 73 ? 4.708 5.346 1.906 1.00 95.00 73 ASN A C 1
ATOM 525 O O . ASN A 1 73 ? 4.614 5.022 3.093 1.00 95.00 73 ASN A O 1
ATOM 529 N N . GLN A 1 74 ? 4.266 6.525 1.463 1.00 94.50 74 GLN A N 1
ATOM 530 C CA . GLN A 1 74 ? 3.520 7.467 2.303 1.00 94.50 74 GLN A CA 1
ATOM 531 C C . GLN A 1 74 ? 2.141 6.913 2.666 1.00 94.50 74 GLN A C 1
ATOM 533 O O . GLN A 1 74 ? 1.784 6.887 3.846 1.00 94.50 74 GLN A O 1
ATOM 538 N N . GLN A 1 75 ? 1.429 6.363 1.685 1.00 96.81 75 GLN A N 1
ATOM 539 C CA . GLN A 1 75 ? 0.136 5.721 1.875 1.00 96.81 75 GLN A CA 1
ATOM 540 C C . GLN A 1 75 ? 0.230 4.550 2.856 1.00 96.81 75 GLN A C 1
ATOM 542 O O . GLN A 1 75 ? -0.580 4.438 3.769 1.00 96.81 75 GLN A O 1
ATOM 547 N N . LYS A 1 76 ? 1.299 3.748 2.781 1.00 96.62 76 LYS A N 1
ATOM 548 C CA . LYS A 1 76 ? 1.579 2.674 3.747 1.00 96.62 76 LYS A CA 1
ATOM 549 C C . LYS A 1 76 ? 1.735 3.179 5.171 1.00 96.62 76 LYS A C 1
ATOM 551 O O . LYS A 1 76 ? 1.228 2.545 6.091 1.00 96.62 76 LYS A O 1
ATOM 556 N N . LYS A 1 77 ? 2.395 4.318 5.380 1.00 96.25 77 LYS A N 1
ATOM 557 C CA . LYS A 1 77 ? 2.484 4.922 6.719 1.00 96.25 77 LYS A CA 1
ATOM 558 C C . LYS A 1 77 ? 1.110 5.366 7.220 1.00 96.25 77 LYS A C 1
ATOM 560 O O . LYS A 1 77 ? 0.795 5.106 8.379 1.00 96.25 77 LYS A O 1
ATOM 565 N N . LYS A 1 78 ? 0.303 5.997 6.356 1.00 96.81 78 LYS A N 1
ATOM 566 C CA . LYS A 1 78 ? -1.074 6.403 6.678 1.00 96.81 78 LYS A CA 1
ATOM 567 C C . LYS A 1 78 ? -1.924 5.187 7.058 1.00 96.81 78 LYS A C 1
ATOM 569 O O . LYS A 1 78 ? -2.536 5.200 8.121 1.00 96.81 78 LYS A O 1
ATOM 574 N N . TYR A 1 79 ? -1.879 4.129 6.251 1.00 97.75 79 TYR A N 1
ATOM 575 C CA . TYR A 1 79 ? -2.594 2.876 6.490 1.00 97.75 79 TYR A CA 1
ATOM 576 C C . TYR A 1 79 ? -2.261 2.270 7.853 1.00 97.75 79 TYR A C 1
ATOM 578 O O . TYR A 1 79 ? -3.157 2.008 8.645 1.00 97.75 79 TYR A O 1
ATOM 586 N N . TRP A 1 80 ? -0.972 2.098 8.172 1.00 97.88 80 TRP A N 1
ATOM 587 C CA . TRP A 1 80 ? -0.567 1.516 9.457 1.00 97.88 80 TRP A CA 1
ATOM 588 C C . TRP A 1 80 ? -1.015 2.354 10.654 1.00 97.88 80 TRP A C 1
ATOM 590 O O . TRP A 1 80 ? -1.424 1.796 11.671 1.00 97.88 80 TRP A O 1
ATOM 600 N N . LEU A 1 81 ? -0.971 3.683 10.536 1.00 97.69 81 LEU A N 1
ATOM 601 C CA . LEU A 1 81 ? -1.470 4.573 11.580 1.00 97.69 81 LEU A CA 1
ATOM 602 C C . LEU A 1 81 ? -2.986 4.421 11.776 1.00 97.69 81 LEU A C 1
ATOM 604 O O . LEU A 1 81 ? -3.444 4.356 12.916 1.00 97.69 81 LEU A O 1
ATOM 608 N N . LEU A 1 82 ? -3.753 4.367 10.683 1.00 98.25 82 LEU A N 1
ATOM 609 C CA . LEU A 1 82 ? -5.201 4.156 10.725 1.00 98.25 82 LEU A CA 1
ATOM 610 C C . LEU A 1 82 ? -5.548 2.790 11.308 1.00 98.25 82 LEU A C 1
ATOM 612 O O . LEU A 1 82 ? -6.389 2.711 12.195 1.00 98.25 82 LEU A O 1
ATOM 616 N N . LYS A 1 83 ? -4.841 1.740 10.887 1.00 97.69 83 LYS A N 1
ATOM 617 C CA . LYS A 1 83 ? -5.042 0.377 11.372 1.00 97.69 83 LYS A CA 1
ATOM 618 C C . LYS A 1 83 ? -4.841 0.272 12.882 1.00 97.69 83 LYS A C 1
ATOM 620 O O . LYS A 1 83 ? -5.697 -0.264 13.571 1.00 97.69 83 LYS A O 1
ATOM 625 N N . TYR A 1 84 ? -3.771 0.865 13.411 1.00 98.06 84 TYR A N 1
ATOM 626 C CA . TYR A 1 84 ? -3.542 0.887 14.857 1.00 98.06 84 TYR A CA 1
ATOM 627 C C . TYR A 1 84 ? -4.655 1.629 15.617 1.00 98.06 84 TYR A C 1
ATOM 629 O O . TYR A 1 84 ? -5.090 1.194 16.682 1.00 98.06 84 TYR A O 1
ATOM 637 N N . ARG A 1 85 ? -5.148 2.753 15.073 1.00 98.31 85 ARG A N 1
ATOM 638 C CA . ARG A 1 85 ? -6.284 3.480 15.667 1.00 98.31 85 ARG A CA 1
ATOM 639 C C . ARG A 1 85 ? -7.565 2.658 15.630 1.00 98.31 85 ARG A C 1
ATOM 641 O O . ARG A 1 85 ? -8.292 2.655 16.614 1.00 98.31 85 ARG A O 1
ATOM 648 N N . TYR A 1 86 ? -7.818 1.980 14.516 1.00 98.50 86 TYR A N 1
ATOM 649 C CA . TYR A 1 86 ? -8.961 1.095 14.343 1.00 98.50 86 TYR A CA 1
ATOM 650 C C . TYR A 1 86 ? -8.938 -0.040 15.368 1.00 98.50 86 TYR A C 1
ATOM 652 O O . TYR A 1 86 ? -9.923 -0.230 16.069 1.00 98.50 86 TYR A O 1
ATOM 660 N N . GLU A 1 87 ? -7.806 -0.730 15.523 1.00 98.00 87 GLU A N 1
ATOM 661 C CA . GLU A 1 87 ? -7.642 -1.809 16.508 1.00 98.00 87 GLU A CA 1
ATOM 662 C C . GLU A 1 87 ? -7.905 -1.306 17.938 1.00 98.00 87 GLU A C 1
ATOM 664 O O . GLU A 1 87 ? -8.714 -1.885 18.661 1.00 98.00 87 GLU A O 1
ATOM 669 N N . GLY A 1 88 ? -7.319 -0.164 18.319 1.00 98.25 88 GLY A N 1
ATOM 670 C CA . GLY A 1 88 ? -7.568 0.434 19.634 1.00 98.25 88 GLY A CA 1
ATOM 671 C C . GLY A 1 88 ? -9.027 0.861 19.849 1.00 98.25 88 GLY A C 1
ATOM 672 O O . GLY A 1 88 ? -9.585 0.644 20.922 1.00 98.25 88 GLY A O 1
ATOM 673 N N . GLN A 1 89 ? -9.670 1.442 18.833 1.00 98.50 89 GLN A N 1
ATOM 674 C CA . GLN A 1 89 ? -11.078 1.844 18.903 1.00 98.50 89 GLN A CA 1
ATOM 675 C C . GLN A 1 89 ? -12.013 0.627 18.951 1.00 98.50 89 GLN A C 1
ATOM 677 O O . GLN A 1 89 ? -13.017 0.644 19.663 1.00 98.50 89 GLN A O 1
ATOM 682 N N . HIS A 1 90 ? -11.679 -0.443 18.232 1.00 98.38 90 HIS A N 1
ATOM 683 C CA . HIS A 1 90 ? -12.418 -1.699 18.252 1.00 98.38 90 HIS A CA 1
ATOM 684 C C . HIS A 1 90 ? -12.428 -2.306 19.662 1.00 98.38 90 HIS A C 1
ATOM 686 O O . HIS A 1 90 ? -13.488 -2.699 20.152 1.00 98.38 90 HIS A O 1
ATOM 692 N N . ASP A 1 91 ? -11.290 -2.303 20.361 1.00 98.44 91 ASP A N 1
ATOM 693 C CA . ASP A 1 91 ? -11.209 -2.772 21.750 1.00 98.44 91 ASP A CA 1
ATOM 694 C C . ASP A 1 91 ? -12.097 -1.953 22.699 1.00 98.44 91 ASP A C 1
ATOM 696 O O . ASP A 1 91 ? -12.779 -2.523 23.559 1.00 98.44 91 ASP A O 1
ATOM 700 N N . VAL A 1 92 ? -12.154 -0.627 22.513 1.00 98.38 92 VAL A N 1
ATOM 701 C CA . VAL A 1 92 ? -13.064 0.257 23.263 1.00 98.38 92 VAL A CA 1
ATOM 702 C C . VAL A 1 92 ? -14.521 -0.131 23.015 1.00 98.38 92 VAL A C 1
ATOM 704 O O . VAL A 1 92 ? -15.268 -0.344 23.970 1.00 98.38 92 VAL A O 1
ATOM 707 N N . VAL A 1 93 ? -14.923 -0.298 21.751 1.00 98.56 93 VAL A N 1
ATOM 708 C CA . VAL A 1 93 ? -16.289 -0.705 21.374 1.00 98.56 93 VAL A CA 1
ATOM 709 C C . VAL A 1 93 ? -16.654 -2.061 21.988 1.00 98.56 93 VAL A C 1
ATOM 711 O O . VAL A 1 93 ? -17.734 -2.213 22.565 1.00 98.56 93 VAL A O 1
ATOM 714 N N . VAL A 1 94 ? -15.750 -3.044 21.932 1.00 98.25 94 VAL A N 1
ATOM 715 C CA . VAL A 1 94 ? -15.947 -4.361 22.560 1.00 98.25 94 VAL A CA 1
ATOM 716 C C . VAL A 1 94 ? -16.103 -4.233 24.080 1.00 98.25 94 VAL A C 1
ATOM 718 O O . VAL A 1 94 ? -16.956 -4.906 24.669 1.00 98.25 94 VAL A O 1
ATOM 721 N N . GLY A 1 95 ? -15.320 -3.362 24.721 1.00 98.12 95 GLY A N 1
ATOM 722 C CA . GLY A 1 95 ? -15.441 -3.036 26.142 1.00 98.12 95 GLY A CA 1
ATOM 723 C C . GLY A 1 95 ? -16.808 -2.446 26.497 1.00 98.12 95 GLY A C 1
ATOM 724 O O . GLY A 1 95 ? -17.494 -2.974 27.377 1.00 98.12 95 GLY A O 1
ATOM 725 N N . CYS A 1 96 ? -17.251 -1.421 25.766 1.00 97.69 96 CYS A N 1
ATOM 726 C CA . CYS A 1 96 ? -18.562 -0.792 25.954 1.00 97.69 96 CYS A CA 1
ATOM 727 C C . CYS A 1 96 ? -19.710 -1.799 25.754 1.00 97.69 96 CYS A C 1
ATOM 729 O O . CYS A 1 96 ? -20.640 -1.847 26.561 1.00 97.69 96 CYS A O 1
ATOM 731 N N . LYS A 1 97 ? -19.608 -2.691 24.758 1.00 97.94 97 LYS A N 1
ATOM 732 C CA . LYS A 1 97 ? -20.584 -3.773 24.535 1.00 97.94 97 LYS A CA 1
ATOM 733 C C . LYS A 1 97 ? -20.685 -4.725 25.732 1.00 97.94 97 LYS A C 1
ATOM 735 O O . LYS A 1 97 ? -21.786 -5.090 26.147 1.00 97.94 97 LYS A O 1
ATOM 740 N N . LYS A 1 98 ? -19.548 -5.131 26.309 1.00 97.88 98 LYS A N 1
ATOM 741 C CA . LYS A 1 98 ? -19.511 -5.981 27.517 1.00 97.88 98 LYS A CA 1
ATOM 742 C C . LYS A 1 98 ? -20.102 -5.268 28.736 1.00 97.88 98 LYS A C 1
ATOM 744 O O . LYS A 1 98 ? -20.822 -5.892 29.520 1.00 97.88 98 LYS A O 1
ATOM 749 N N . TYR A 1 99 ? -19.822 -3.975 28.886 1.00 95.94 99 TYR A N 1
ATOM 750 C CA . TYR A 1 99 ? -20.372 -3.161 29.966 1.00 95.94 99 TYR A CA 1
ATOM 751 C C . TYR A 1 99 ? -21.899 -3.054 29.876 1.00 95.94 99 TYR A C 1
ATOM 753 O O . TYR A 1 99 ? -22.589 -3.363 30.847 1.00 95.94 99 TYR A O 1
ATOM 761 N N . LEU A 1 100 ? -22.433 -2.747 28.689 1.00 95.44 100 LEU A N 1
ATOM 762 C CA . LEU A 1 100 ? -23.876 -2.728 28.433 1.00 95.44 100 LEU A CA 1
ATOM 763 C C . LEU A 1 100 ? -24.548 -4.062 28.757 1.00 95.44 100 LEU A C 1
ATOM 765 O O . LEU A 1 100 ? -25.590 -4.085 29.407 1.00 95.44 100 LEU A O 1
ATOM 769 N N . LYS A 1 101 ? -23.927 -5.179 28.361 1.00 95.25 101 LYS A N 1
ATOM 770 C CA . LYS A 1 101 ? -24.433 -6.518 28.680 1.00 95.25 101 LYS A CA 1
ATOM 771 C C . LYS A 1 101 ? -24.507 -6.748 30.196 1.00 95.25 101 LYS A C 1
ATOM 773 O O . LYS A 1 101 ? -25.504 -7.258 30.693 1.00 95.25 101 LYS A O 1
ATOM 778 N N . THR A 1 102 ? -23.475 -6.335 30.934 1.00 93.38 102 THR A N 1
ATOM 779 C CA . THR A 1 102 ? -23.442 -6.425 32.405 1.00 93.38 102 THR A CA 1
ATOM 780 C C . THR A 1 102 ? -24.534 -5.578 33.057 1.00 93.38 102 THR A C 1
ATOM 782 O O . THR A 1 102 ? -25.187 -6.046 33.988 1.00 93.38 102 THR A O 1
ATOM 785 N N . LEU A 1 103 ? -24.756 -4.350 32.573 1.00 91.38 103 LEU A N 1
ATOM 786 C CA . LEU A 1 103 ? -25.850 -3.504 33.059 1.00 91.38 103 LEU A CA 1
ATOM 787 C C . LEU A 1 103 ? -27.218 -4.141 32.786 1.00 91.38 103 LEU A C 1
ATOM 789 O O . LEU A 1 103 ? -28.049 -4.159 33.686 1.00 91.38 103 LEU A O 1
ATOM 793 N N . GLY A 1 104 ? -27.407 -4.730 31.600 1.00 89.31 104 GLY A N 1
ATOM 794 C CA . GLY A 1 104 ? -28.630 -5.446 31.226 1.00 89.31 104 GLY A CA 1
ATOM 795 C C . GLY A 1 104 ? -28.970 -6.619 32.157 1.00 89.31 104 GLY A C 1
ATOM 796 O O . GLY A 1 104 ? -30.123 -6.805 32.537 1.00 89.31 104 GLY A O 1
ATOM 797 N N . TYR A 1 105 ? -27.972 -7.388 32.599 1.00 89.62 105 TYR A N 1
ATOM 798 C CA . TYR A 1 105 ? -28.209 -8.450 33.584 1.00 89.62 105 TYR A CA 1
ATOM 799 C C . TYR A 1 105 ? -28.547 -7.904 34.974 1.00 89.62 105 TYR A C 1
ATOM 801 O O . TYR A 1 105 ? -29.430 -8.429 35.646 1.00 89.62 105 TYR A O 1
ATOM 809 N N . LYS A 1 106 ? -27.871 -6.835 35.413 1.00 85.69 106 LYS A N 1
ATOM 810 C CA . LYS A 1 106 ? -28.161 -6.201 36.708 1.00 85.69 106 LYS A CA 1
ATOM 811 C C . LYS A 1 106 ? -29.564 -5.605 36.754 1.00 85.69 106 LYS A C 1
ATOM 813 O O . LYS A 1 106 ? -30.197 -5.677 37.801 1.00 85.69 106 LYS A O 1
ATOM 818 N N . SER A 1 107 ? -30.043 -5.061 35.633 1.00 80.88 107 SER A N 1
ATOM 819 C CA . SER A 1 107 ? -31.398 -4.519 35.524 1.00 80.88 107 SER A CA 1
ATOM 820 C C . SER A 1 107 ? -32.506 -5.549 35.682 1.00 80.88 107 SER A C 1
ATOM 822 O O . SER A 1 107 ? -33.616 -5.186 36.038 1.00 80.88 107 SER A O 1
ATOM 824 N N . GLN A 1 108 ? -32.217 -6.817 35.400 1.00 79.38 108 GLN A N 1
ATOM 825 C CA . GLN A 1 108 ? -33.214 -7.881 35.392 1.00 79.38 108 GLN A CA 1
ATOM 826 C C . GLN A 1 108 ? -33.385 -8.548 36.769 1.00 79.38 108 GLN A C 1
ATOM 828 O O . GLN A 1 108 ? -34.399 -9.190 37.010 1.00 79.38 108 GLN A O 1
ATOM 833 N N . ASN A 1 109 ? -32.398 -8.390 37.661 1.00 75.81 109 ASN A N 1
ATOM 834 C CA . ASN A 1 109 ? -32.317 -9.094 38.946 1.00 75.81 109 ASN A CA 1
ATOM 835 C C . ASN A 1 109 ? -32.623 -8.213 40.175 1.00 75.81 109 ASN A C 1
ATOM 837 O O . ASN A 1 109 ? -32.585 -8.729 41.285 1.00 75.81 109 ASN A O 1
ATOM 841 N N . ASN A 1 110 ? -32.882 -6.910 40.010 1.00 61.81 110 ASN A N 1
ATOM 842 C CA . ASN A 1 110 ? -33.199 -5.979 41.102 1.00 61.81 110 ASN A CA 1
ATOM 843 C C . ASN A 1 110 ? -34.292 -4.990 40.667 1.00 61.81 110 ASN A C 1
ATOM 845 O O . ASN A 1 110 ? -34.275 -4.549 39.517 1.00 61.81 110 ASN A O 1
ATOM 849 N N . ASP A 1 111 ? -35.166 -4.600 41.601 1.00 58.62 111 ASP A N 1
ATOM 850 C CA . ASP A 1 111 ? -36.088 -3.469 41.448 1.00 58.62 111 ASP A CA 1
ATOM 851 C C . ASP A 1 111 ? -35.291 -2.186 41.136 1.00 58.62 111 ASP A C 1
ATOM 853 O O . ASP A 1 111 ? -34.442 -1.749 41.914 1.00 58.62 111 ASP A O 1
ATOM 857 N N . ASP A 1 112 ? -35.539 -1.627 39.952 1.00 63.12 112 ASP A N 1
ATOM 858 C CA . ASP A 1 112 ? -34.985 -0.385 39.398 1.00 63.12 112 ASP A CA 1
ATOM 859 C C . ASP A 1 112 ? -33.447 -0.213 39.420 1.00 63.12 112 ASP A C 1
ATOM 861 O O . ASP A 1 112 ? -32.867 0.579 40.176 1.00 63.12 112 ASP A O 1
ATOM 865 N N . PRO A 1 113 ? -32.731 -0.838 38.466 1.00 56.59 113 PRO A N 1
ATOM 866 C CA . PRO A 1 113 ? -31.534 -0.213 37.893 1.00 56.59 113 PRO A CA 1
ATOM 867 C C . PRO A 1 113 ? -31.818 1.259 37.555 1.00 56.59 113 PRO A C 1
ATOM 869 O O . PRO A 1 113 ? -32.779 1.567 36.857 1.00 56.59 113 PRO A O 1
ATOM 872 N N . LYS A 1 114 ? -30.948 2.184 37.968 1.00 65.62 114 LYS A N 1
ATOM 873 C CA . LYS A 1 114 ? -31.033 3.598 37.566 1.00 65.62 114 LYS A CA 1
ATOM 874 C C . LYS A 1 114 ? -31.117 3.701 36.038 1.00 65.62 114 LYS A C 1
ATOM 876 O O . LYS A 1 114 ? -30.093 3.645 35.358 1.00 65.62 114 LYS A O 1
ATOM 881 N N . HIS A 1 115 ? -32.328 3.866 35.505 1.00 72.25 115 HIS A N 1
ATOM 882 C CA . HIS A 1 115 ? -32.634 3.815 34.071 1.00 72.25 115 HIS A CA 1
ATOM 883 C C . HIS A 1 115 ? -31.723 4.745 33.245 1.00 72.25 115 HIS A C 1
ATOM 885 O O . HIS A 1 115 ? -31.301 4.411 32.136 1.00 72.25 115 HIS A O 1
ATOM 891 N N . GLY A 1 116 ? -31.316 5.870 33.842 1.00 85.25 116 GLY A N 1
ATOM 892 C CA . GLY A 1 116 ? -30.384 6.824 33.243 1.00 85.25 116 GLY A CA 1
ATOM 893 C C . GLY A 1 116 ? -28.964 6.295 32.998 1.00 85.25 116 GLY A C 1
ATOM 894 O O . GLY A 1 116 ? -28.342 6.687 32.013 1.00 85.25 116 GLY A O 1
ATOM 895 N N . GLU A 1 117 ? -28.429 5.391 33.829 1.00 89.00 117 GLU A N 1
ATOM 896 C CA . GLU A 1 117 ? -27.067 4.859 33.641 1.00 89.00 117 GLU A CA 1
ATOM 897 C C . GLU A 1 117 ? -26.980 3.954 32.408 1.00 89.00 117 GLU A C 1
ATOM 899 O O . GLU A 1 117 ? -26.023 4.045 31.635 1.00 89.00 117 GLU A O 1
ATOM 904 N N . PHE A 1 118 ? -28.004 3.126 32.184 1.00 90.31 118 PHE A N 1
ATOM 905 C CA . PHE A 1 118 ? -28.083 2.267 31.004 1.00 90.31 118 PHE A CA 1
ATOM 906 C C . PHE A 1 118 ? -28.220 3.086 29.718 1.00 90.31 118 PHE A C 1
ATOM 908 O O . PHE A 1 118 ? -27.470 2.867 28.767 1.00 90.31 118 PHE A O 1
ATOM 915 N N . GLN A 1 119 ? -29.130 4.068 29.697 1.00 92.19 119 GLN A N 1
ATOM 916 C CA . GLN A 1 119 ? -29.306 4.947 28.537 1.00 92.19 119 GLN A CA 1
ATOM 917 C C . GLN A 1 119 ? -28.022 5.719 28.210 1.00 92.19 119 GLN A C 1
ATOM 919 O O . GLN A 1 119 ? -27.614 5.778 27.050 1.00 92.19 119 GLN A O 1
ATOM 924 N N . LYS A 1 120 ? -27.331 6.246 29.228 1.00 94.50 120 LYS A N 1
ATOM 925 C CA . LYS A 1 120 ? -26.052 6.940 29.046 1.00 94.50 120 LYS A CA 1
ATOM 926 C C . LYS A 1 120 ? -24.979 6.025 28.452 1.00 94.50 120 LYS A C 1
ATOM 928 O O . LYS A 1 120 ? -24.274 6.429 27.532 1.00 94.50 120 LYS A O 1
ATOM 933 N N . ALA A 1 121 ? -24.866 4.794 28.952 1.00 95.56 121 ALA A N 1
ATOM 934 C CA . ALA A 1 121 ? -23.926 3.808 28.422 1.00 95.56 121 ALA A CA 1
ATOM 935 C C . ALA A 1 121 ? -24.250 3.412 26.973 1.00 95.56 121 ALA A C 1
ATOM 937 O O . ALA A 1 121 ? -23.343 3.164 26.180 1.00 95.56 121 ALA A O 1
ATOM 938 N N . LYS A 1 122 ? -25.540 3.369 26.620 1.00 96.62 122 LYS A N 1
ATOM 939 C CA . LYS A 1 122 ? -25.995 3.059 25.262 1.00 96.62 122 LYS A CA 1
ATOM 940 C C . LYS A 1 122 ? -25.582 4.155 24.281 1.00 96.62 122 LYS A C 1
ATOM 942 O O . LYS A 1 122 ? -24.999 3.839 23.249 1.00 96.62 122 LYS A O 1
ATOM 947 N N . LEU A 1 123 ? -25.812 5.418 24.641 1.00 97.00 123 LEU A N 1
ATOM 948 C CA . LEU A 1 123 ? -25.396 6.565 23.829 1.00 97.00 123 LEU A CA 1
ATOM 949 C C . LEU A 1 123 ? -23.873 6.619 23.646 1.00 97.00 123 LEU A C 1
ATOM 951 O O . LEU A 1 123 ? -23.401 6.861 22.538 1.00 97.00 123 LEU A O 1
ATOM 955 N N . ASP A 1 124 ? -23.091 6.349 24.700 1.00 97.50 124 ASP A N 1
ATOM 956 C CA . ASP A 1 124 ? -21.630 6.273 24.570 1.00 97.50 124 ASP A CA 1
ATOM 957 C C . ASP A 1 124 ? -21.206 5.138 23.625 1.00 97.50 124 ASP A C 1
ATOM 959 O O . ASP A 1 124 ? -20.386 5.355 22.738 1.00 97.50 124 ASP A O 1
ATOM 963 N N . TYR A 1 125 ? -21.804 3.949 23.735 1.00 97.94 125 TYR A N 1
ATOM 964 C CA . TYR A 1 125 ? -21.519 2.838 22.821 1.00 97.94 125 TYR A CA 1
ATOM 965 C C . TYR A 1 125 ? -21.821 3.180 21.353 1.00 97.94 125 TYR A C 1
ATOM 967 O O . TYR A 1 125 ? -20.987 2.913 20.486 1.00 97.94 125 TYR A O 1
ATOM 975 N N . GLU A 1 126 ? -22.972 3.796 21.071 1.00 98.44 126 GLU A N 1
ATOM 976 C CA . GLU A 1 126 ? -23.339 4.261 19.724 1.00 98.44 126 GLU A CA 1
ATOM 977 C C . GLU A 1 126 ? -22.334 5.296 19.193 1.00 98.44 126 GLU A C 1
ATOM 979 O O . GLU A 1 126 ? -21.885 5.207 18.049 1.00 98.44 126 GLU A O 1
ATOM 984 N N . TYR A 1 127 ? -21.887 6.219 20.045 1.00 98.25 127 TYR A N 1
ATOM 985 C CA . TYR A 1 127 ? -20.844 7.183 19.702 1.00 98.25 127 TYR A CA 1
ATOM 986 C C . TYR A 1 127 ? -19.492 6.515 19.387 1.00 98.25 127 TYR A C 1
ATOM 988 O O . TYR A 1 127 ? -18.837 6.869 18.402 1.00 98.25 127 TYR A O 1
ATOM 996 N N . GLN A 1 128 ? -19.066 5.523 20.178 1.00 98.38 128 GLN A N 1
ATOM 997 C CA . GLN A 1 128 ? -17.827 4.782 19.905 1.00 98.38 128 GLN A CA 1
ATOM 998 C C . GLN A 1 128 ? -17.920 3.950 18.617 1.00 98.38 128 GLN A C 1
ATOM 1000 O O . GLN A 1 128 ? -16.913 3.816 17.917 1.00 98.38 128 GLN A O 1
ATOM 1005 N N . LEU A 1 129 ? -19.104 3.417 18.291 1.00 98.31 129 LEU A N 1
ATOM 1006 C CA . LEU A 1 129 ? -19.362 2.737 17.020 1.00 98.31 129 LEU A CA 1
ATOM 1007 C C . LEU A 1 129 ? -19.233 3.691 15.832 1.00 98.31 129 LEU A C 1
ATOM 1009 O O . LEU A 1 129 ? -18.562 3.343 14.865 1.00 98.31 129 LEU A O 1
ATOM 1013 N N . SER A 1 130 ? -19.797 4.899 15.920 1.00 98.44 130 SER A N 1
ATOM 1014 C CA . SER A 1 130 ? -19.667 5.913 14.862 1.00 98.44 130 SER A CA 1
ATOM 1015 C C . SER A 1 130 ? -18.200 6.240 14.567 1.00 98.44 130 SER A C 1
ATOM 1017 O O . SER A 1 130 ? -17.787 6.275 13.413 1.00 98.44 130 SER A O 1
ATOM 1019 N N . LYS A 1 131 ? -17.372 6.401 15.608 1.00 98.44 131 LYS A N 1
ATOM 1020 C CA . LYS A 1 131 ? -15.920 6.599 15.439 1.00 98.44 131 LYS A CA 1
ATOM 1021 C C . LYS A 1 131 ? -15.225 5.423 14.763 1.00 98.44 131 LYS A C 1
ATOM 1023 O O . LYS A 1 131 ? -14.274 5.619 14.009 1.00 98.44 131 LYS A O 1
ATOM 1028 N N . LEU A 1 132 ? -15.641 4.198 15.085 1.00 98.38 132 LEU A N 1
ATOM 1029 C CA . LEU A 1 132 ? -15.075 2.999 14.475 1.00 98.38 132 LEU A CA 1
ATOM 1030 C C . LEU A 1 132 ? -15.433 2.926 12.983 1.00 98.38 132 LEU A C 1
ATOM 1032 O O . LEU A 1 132 ? -14.564 2.613 12.174 1.00 98.38 132 LEU A O 1
ATOM 1036 N N . ASP A 1 133 ? -16.671 3.274 12.624 1.00 98.50 133 ASP A N 1
ATOM 1037 C CA . ASP A 1 133 ? -17.147 3.347 11.237 1.00 98.50 133 ASP A CA 1
ATOM 1038 C C . ASP A 1 133 ? -16.384 4.404 10.415 1.00 98.50 133 ASP A C 1
ATOM 1040 O O . ASP A 1 133 ? -15.946 4.135 9.298 1.00 98.50 133 ASP A O 1
ATOM 1044 N N . GLU A 1 134 ? -16.116 5.582 10.988 1.00 98.56 134 GLU A N 1
ATOM 1045 C CA . GLU A 1 134 ? -15.273 6.610 10.356 1.00 98.56 134 GLU A CA 1
ATOM 1046 C C . GLU A 1 134 ? -13.842 6.117 10.073 1.00 98.56 134 GLU A C 1
ATOM 1048 O O . GLU A 1 134 ? -13.262 6.408 9.019 1.00 98.56 134 GLU A O 1
ATOM 1053 N N . LEU A 1 135 ? -13.256 5.355 11.005 1.00 98.38 135 LEU A N 1
ATOM 1054 C CA . LEU A 1 135 ? -11.933 4.753 10.820 1.00 98.38 135 LEU A CA 1
ATOM 1055 C C . LEU A 1 135 ? -11.947 3.669 9.741 1.00 98.38 135 LEU A C 1
ATOM 1057 O O . LEU A 1 135 ? -10.984 3.580 8.979 1.00 98.38 135 LEU A O 1
ATOM 1061 N N . LEU A 1 136 ? -13.020 2.879 9.665 1.00 98.25 136 LEU A N 1
ATOM 1062 C CA . LEU A 1 136 ? -13.196 1.856 8.639 1.00 98.25 136 LEU A CA 1
ATOM 1063 C C . LEU A 1 136 ? -13.287 2.488 7.244 1.00 98.25 136 LEU A C 1
ATOM 1065 O O . LEU A 1 136 ? -12.489 2.148 6.377 1.00 98.25 136 LEU A O 1
ATOM 1069 N N . LYS A 1 137 ? -14.131 3.513 7.068 1.00 98.50 137 LYS A N 1
ATOM 1070 C CA . LYS A 1 137 ? -14.205 4.299 5.820 1.00 98.50 137 LYS A CA 1
ATOM 1071 C C . LYS A 1 137 ? -12.843 4.859 5.410 1.00 98.50 137 LYS A C 1
ATOM 1073 O O . LYS A 1 137 ? -12.436 4.755 4.258 1.00 98.50 137 LYS A O 1
ATOM 1078 N N . SER A 1 138 ? -12.097 5.399 6.374 1.00 98.19 138 SER A N 1
ATOM 1079 C CA . SER A 1 138 ? -10.749 5.926 6.127 1.00 98.19 138 SER A CA 1
ATOM 1080 C C . SER A 1 138 ? -9.746 4.843 5.694 1.00 98.19 138 SER A C 1
ATOM 1082 O O . SER A 1 138 ? -8.797 5.143 4.964 1.00 98.19 138 SER A O 1
ATOM 1084 N N . LEU A 1 139 ? -9.900 3.602 6.175 1.00 97.94 139 LEU A N 1
ATOM 1085 C CA . LEU A 1 139 ? -9.095 2.453 5.749 1.00 97.94 139 LEU A CA 1
ATOM 1086 C C . LEU A 1 139 ? -9.460 2.026 4.326 1.00 97.94 139 LEU A C 1
ATOM 1088 O O . LEU A 1 139 ? -8.549 1.861 3.517 1.00 97.94 139 LEU A O 1
ATOM 1092 N N . ASP A 1 140 ? -10.749 1.949 4.001 1.00 97.88 140 ASP A N 1
ATOM 1093 C CA . ASP A 1 140 ? -11.231 1.601 2.659 1.00 97.88 140 ASP A CA 1
ATOM 1094 C C . ASP A 1 140 ? -10.756 2.619 1.611 1.00 97.88 140 ASP A C 1
ATOM 1096 O O . ASP A 1 140 ? -10.212 2.256 0.566 1.00 97.88 140 ASP A O 1
ATOM 1100 N N . GLU A 1 141 ? -10.854 3.917 1.920 1.00 98.06 141 GLU A N 1
ATOM 1101 C CA . GLU A 1 141 ? -10.259 4.982 1.103 1.00 98.06 141 GLU A CA 1
ATOM 1102 C C . GLU A 1 141 ? -8.751 4.771 0.916 1.00 98.06 141 GLU A C 1
ATOM 1104 O O . GLU A 1 141 ? -8.194 4.999 -0.161 1.00 98.06 141 GLU A O 1
ATOM 1109 N N . CYS A 1 142 ? -8.063 4.328 1.972 1.00 97.12 142 CYS A N 1
ATOM 1110 C CA . CYS A 1 142 ? -6.630 4.099 1.929 1.00 97.12 142 CYS A CA 1
ATOM 1111 C C . CYS A 1 142 ? -6.258 2.935 0.997 1.00 97.12 142 CYS A C 1
ATOM 1113 O O . CYS A 1 142 ? -5.266 3.040 0.268 1.00 97.12 142 CYS A O 1
ATOM 1115 N N . GLU A 1 143 ? -7.055 1.867 1.003 1.00 97.00 143 GLU A N 1
ATOM 1116 C CA . GLU A 1 143 ? -6.917 0.694 0.136 1.00 97.00 143 GLU A CA 1
ATOM 1117 C C . GLU A 1 143 ? -7.258 1.003 -1.325 1.00 97.00 143 GLU A C 1
ATOM 1119 O O . GLU A 1 143 ? -6.498 0.628 -2.221 1.00 97.00 143 GLU A O 1
ATOM 1124 N N . SER A 1 144 ? -8.317 1.776 -1.572 1.00 97.06 144 SER A N 1
ATOM 1125 C CA . SER A 1 144 ? -8.663 2.272 -2.911 1.00 97.06 144 SER A CA 1
ATOM 1126 C C . SER A 1 144 ? -7.504 3.058 -3.540 1.00 97.06 144 SER A C 1
ATOM 1128 O O . SER A 1 144 ? -7.090 2.814 -4.677 1.00 97.06 144 SER A O 1
ATOM 1130 N N . GLU A 1 145 ? -6.876 3.932 -2.754 1.00 98.00 145 GLU A N 1
ATOM 1131 C CA . GLU A 1 145 ? -5.694 4.681 -3.176 1.00 98.00 145 GLU A CA 1
ATOM 1132 C C . GLU A 1 145 ? -4.485 3.787 -3.490 1.00 98.00 145 GLU A C 1
ATOM 1134 O O . GLU A 1 145 ? -3.741 4.053 -4.438 1.00 98.00 145 GLU A O 1
ATOM 1139 N N . PHE A 1 146 ? -4.293 2.688 -2.754 1.00 96.38 146 PHE A N 1
ATOM 1140 C CA . PHE A 1 146 ? -3.287 1.691 -3.123 1.00 96.38 146 PHE A CA 1
ATOM 1141 C C . PHE A 1 146 ? -3.582 1.035 -4.468 1.00 96.38 146 PHE A C 1
ATOM 1143 O O . PHE A 1 146 ? -2.645 0.848 -5.248 1.00 96.38 146 PHE A O 1
ATOM 1150 N N . GLY A 1 147 ? -4.848 0.708 -4.738 1.00 97.06 147 GLY A N 1
ATOM 1151 C CA . GLY A 1 147 ? -5.294 0.186 -6.029 1.00 97.06 147 GLY A CA 1
ATOM 1152 C C . GLY A 1 147 ? -4.949 1.145 -7.167 1.00 97.06 147 GLY A C 1
ATOM 1153 O O . GLY A 1 147 ? -4.251 0.763 -8.106 1.00 97.06 147 GLY A O 1
ATOM 1154 N N . ARG A 1 148 ? -5.308 2.426 -7.020 1.00 98.00 148 ARG A N 1
ATOM 1155 C CA . ARG A 1 148 ? -4.996 3.482 -7.998 1.00 98.00 148 ARG A CA 1
ATOM 1156 C C . ARG A 1 148 ? -3.493 3.635 -8.245 1.00 98.00 148 ARG A C 1
ATOM 1158 O O . ARG A 1 148 ? -3.052 3.784 -9.383 1.00 98.00 148 ARG A O 1
ATOM 1165 N N . LEU A 1 149 ? -2.679 3.609 -7.188 1.00 97.81 149 LEU A N 1
ATOM 1166 C CA . LEU A 1 149 ? -1.219 3.673 -7.319 1.00 97.81 149 LEU A CA 1
ATOM 1167 C C . LEU A 1 149 ? -0.647 2.417 -7.993 1.00 97.81 149 LEU A C 1
ATOM 1169 O O . LEU A 1 149 ? 0.313 2.521 -8.757 1.00 97.81 149 LEU A O 1
ATOM 1173 N N . ALA A 1 150 ? -1.218 1.238 -7.731 1.00 97.06 150 ALA A N 1
ATOM 1174 C CA . ALA A 1 150 ? -0.814 -0.008 -8.376 1.00 97.06 150 ALA A CA 1
ATOM 1175 C C . ALA A 1 150 ? -1.136 -0.004 -9.878 1.00 97.06 150 ALA A C 1
ATOM 1177 O O . ALA A 1 150 ? -0.283 -0.393 -10.672 1.00 97.06 150 ALA A O 1
ATOM 1178 N N . GLU A 1 151 ? -2.305 0.502 -10.268 1.00 97.25 151 GLU A N 1
ATOM 1179 C CA . GLU A 1 151 ? -2.700 0.663 -11.670 1.00 97.25 151 GLU A CA 1
ATOM 1180 C C . GLU A 1 151 ? -1.778 1.639 -12.413 1.00 97.25 151 GLU A C 1
ATOM 1182 O O . GLU A 1 151 ? -1.223 1.303 -13.457 1.00 97.25 151 GLU A O 1
ATOM 1187 N N . LYS A 1 152 ? -1.510 2.817 -11.834 1.00 97.88 152 LYS A N 1
ATOM 1188 C CA . LYS A 1 152 ? -0.559 3.777 -12.421 1.00 97.88 152 LYS A CA 1
ATOM 1189 C C . LYS A 1 152 ? 0.843 3.184 -12.567 1.00 97.88 152 LYS A C 1
ATOM 1191 O O . LYS A 1 152 ? 1.509 3.406 -13.575 1.00 97.88 152 LYS A O 1
ATOM 1196 N N . LYS A 1 153 ? 1.305 2.426 -11.566 1.00 96.75 153 LYS A N 1
ATOM 1197 C CA . LYS A 1 153 ? 2.600 1.731 -11.614 1.00 96.75 153 LYS A CA 1
ATOM 1198 C C . LYS A 1 153 ? 2.642 0.719 -12.755 1.00 96.75 153 LYS A C 1
ATOM 1200 O O . LYS A 1 153 ? 3.640 0.646 -13.464 1.00 96.75 153 LYS A O 1
ATOM 1205 N N . TRP A 1 154 ? 1.567 -0.044 -12.910 1.00 96.25 154 TRP A N 1
ATOM 1206 C CA . TRP A 1 154 ? 1.417 -1.029 -13.970 1.00 96.25 154 TRP A CA 1
ATOM 1207 C C . TRP A 1 154 ? 1.457 -0.392 -15.363 1.00 96.25 154 TRP A C 1
ATOM 1209 O O . TRP A 1 154 ? 2.169 -0.881 -16.237 1.00 96.25 154 TRP A O 1
ATOM 1219 N N . GLU A 1 155 ? 0.772 0.734 -15.556 1.00 96.44 155 GLU A N 1
ATOM 1220 C CA . GLU A 1 155 ? 0.791 1.469 -16.824 1.00 96.44 155 GLU A CA 1
ATOM 1221 C C . GLU A 1 155 ? 2.195 1.992 -17.170 1.00 96.44 155 GLU A C 1
ATOM 1223 O O . GLU A 1 155 ? 2.658 1.871 -18.303 1.00 96.44 155 GLU A O 1
ATOM 1228 N N . ILE A 1 156 ? 2.935 2.492 -16.178 1.00 96.81 156 ILE A N 1
ATOM 1229 C CA . ILE A 1 156 ? 4.334 2.889 -16.383 1.00 96.81 156 ILE A CA 1
ATOM 1230 C C . ILE A 1 156 ? 5.214 1.686 -16.727 1.00 96.81 156 ILE A C 1
ATOM 1232 O O . ILE A 1 156 ? 6.051 1.785 -17.624 1.00 96.81 156 ILE A O 1
ATOM 1236 N N . ASP A 1 157 ? 5.038 0.556 -16.038 1.00 96.06 157 ASP A N 1
ATOM 1237 C CA . ASP A 1 157 ? 5.798 -0.662 -16.321 1.00 96.06 157 ASP A CA 1
ATOM 1238 C C . ASP A 1 157 ? 5.558 -1.130 -17.766 1.00 96.06 157 ASP A C 1
ATOM 1240 O O . ASP A 1 157 ? 6.526 -1.426 -18.467 1.00 96.06 157 ASP A O 1
ATOM 1244 N N . LYS A 1 158 ? 4.310 -1.091 -18.257 1.00 95.00 158 LYS A N 1
ATOM 1245 C CA . LYS A 1 158 ? 3.988 -1.351 -19.670 1.00 95.00 158 LYS A CA 1
ATOM 1246 C C . LYS A 1 158 ? 4.721 -0.413 -20.622 1.00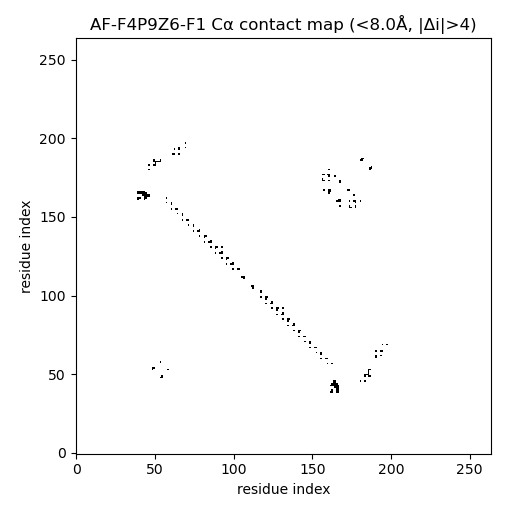 95.00 158 LYS A C 1
ATOM 1248 O O . LYS A 1 158 ? 5.292 -0.882 -21.599 1.00 95.00 158 LYS A O 1
ATOM 1253 N N . GLN A 1 159 ? 4.721 0.892 -20.354 1.00 95.50 159 GLN A N 1
ATOM 1254 C CA . GLN A 1 159 ? 5.370 1.875 -21.229 1.00 95.50 159 GLN A CA 1
ATOM 1255 C C . GLN A 1 159 ? 6.892 1.694 -21.267 1.00 95.50 159 GLN A C 1
ATOM 1257 O O . GLN A 1 159 ? 7.497 1.728 -22.337 1.00 95.50 159 GLN A O 1
ATOM 1262 N N . ILE A 1 160 ? 7.514 1.451 -20.109 1.00 95.31 160 ILE A N 1
ATOM 1263 C CA . ILE A 1 160 ? 8.951 1.169 -20.009 1.00 95.31 160 ILE A CA 1
ATOM 1264 C C . ILE A 1 160 ? 9.296 -0.116 -20.768 1.00 95.31 160 ILE A C 1
ATOM 1266 O O . ILE A 1 160 ? 10.268 -0.147 -21.521 1.00 95.31 160 ILE A O 1
ATOM 1270 N N . VAL A 1 161 ? 8.496 -1.169 -20.599 1.00 95.56 161 VAL A N 1
ATOM 1271 C CA . VAL A 1 161 ? 8.672 -2.428 -21.329 1.00 95.56 161 VAL A CA 1
ATOM 1272 C C . VAL A 1 161 ? 8.500 -2.222 -22.832 1.00 95.56 161 VAL A C 1
ATOM 1274 O O . VAL A 1 161 ? 9.360 -2.658 -23.590 1.00 95.56 161 VAL A O 1
ATOM 1277 N N . GLY A 1 162 ? 7.467 -1.485 -23.247 1.00 94.12 162 GLY A N 1
ATOM 1278 C CA . GLY A 1 162 ? 7.207 -1.112 -24.637 1.00 94.12 162 GLY A CA 1
ATOM 1279 C C . GLY A 1 162 ? 8.406 -0.445 -25.306 1.00 94.12 162 GLY A C 1
ATOM 1280 O O . GLY A 1 162 ? 8.775 -0.776 -26.429 1.00 94.12 162 GLY A O 1
ATOM 1281 N N . LEU A 1 163 ? 9.064 0.459 -24.583 1.00 93.38 163 LEU A N 1
ATOM 1282 C CA . LEU A 1 163 ? 10.275 1.132 -25.046 1.00 93.38 163 LEU A CA 1
ATOM 1283 C C . LEU A 1 163 ? 11.462 0.180 -25.201 1.00 93.38 163 LEU A C 1
ATOM 1285 O O . LEU A 1 163 ? 12.183 0.241 -26.196 1.00 93.38 163 LEU A O 1
ATOM 1289 N N . VAL A 1 164 ? 11.688 -0.677 -24.206 1.00 93.81 164 VAL A N 1
ATOM 1290 C CA . VAL A 1 164 ? 12.898 -1.504 -24.120 1.00 93.81 164 VAL A CA 1
ATOM 1291 C C . VAL A 1 164 ? 12.800 -2.760 -24.977 1.00 93.81 164 VAL A C 1
ATOM 1293 O O . VAL A 1 164 ? 13.757 -3.101 -25.664 1.00 93.81 164 VAL A O 1
ATOM 1296 N N . PHE A 1 165 ? 11.657 -3.435 -24.971 1.00 92.44 165 PHE A N 1
ATOM 1297 C CA . PHE A 1 165 ? 11.465 -4.725 -25.631 1.00 92.44 165 PHE A CA 1
ATOM 1298 C C . PHE A 1 165 ? 10.561 -4.656 -26.870 1.00 92.44 165 PHE A C 1
ATOM 1300 O O . PHE A 1 165 ? 10.532 -5.617 -27.634 1.00 92.44 165 PHE A O 1
ATOM 1307 N N . GLY A 1 166 ? 9.891 -3.527 -27.123 1.00 91.81 166 GLY A N 1
ATOM 1308 C CA . GLY A 1 166 ? 8.841 -3.419 -28.139 1.00 91.81 166 GLY A CA 1
ATOM 1309 C C . GLY A 1 166 ? 7.477 -3.794 -27.556 1.00 91.81 166 GLY A C 1
ATOM 1310 O O . GLY A 1 166 ? 7.334 -3.929 -26.342 1.00 91.81 166 GLY A O 1
ATOM 1311 N N . THR A 1 167 ? 6.461 -3.953 -28.406 1.00 86.62 167 THR A N 1
ATOM 1312 C CA . THR A 1 167 ? 5.095 -4.274 -27.961 1.00 86.62 167 THR A CA 1
ATOM 1313 C C . THR A 1 167 ? 5.069 -5.591 -27.169 1.00 86.62 167 THR A C 1
ATOM 1315 O O . THR A 1 167 ? 5.368 -6.640 -27.743 1.00 86.62 167 THR A O 1
ATOM 1318 N N . PRO A 1 168 ? 4.719 -5.572 -25.868 1.00 79.25 168 PRO A N 1
ATOM 1319 C CA . PRO A 1 168 ? 4.657 -6.790 -25.071 1.00 79.25 168 PRO A CA 1
ATOM 1320 C C . PRO A 1 168 ? 3.479 -7.671 -25.506 1.00 79.25 168 PRO A C 1
ATOM 1322 O O . PRO A 1 168 ? 2.428 -7.165 -25.899 1.00 79.25 168 PRO A O 1
ATOM 1325 N N . LEU A 1 169 ? 3.660 -8.989 -25.415 1.00 76.88 169 LEU A N 1
ATOM 1326 C CA . LEU A 1 169 ? 2.698 -9.987 -25.900 1.00 76.88 169 LEU A CA 1
ATOM 1327 C C . LEU A 1 169 ? 1.562 -10.249 -24.897 1.00 76.88 169 LEU A C 1
ATOM 1329 O O . LEU A 1 169 ? 0.432 -10.500 -25.308 1.00 76.88 169 LEU A O 1
ATOM 1333 N N . ASP A 1 170 ? 1.845 -10.164 -23.592 1.00 91.12 170 ASP A N 1
ATOM 1334 C CA . ASP A 1 170 ? 0.879 -10.449 -22.520 1.00 91.12 170 ASP A CA 1
ATOM 1335 C C . ASP A 1 170 ? 1.262 -9.824 -21.156 1.00 91.12 170 ASP A C 1
ATOM 1337 O O . ASP A 1 170 ? 2.314 -9.201 -20.993 1.00 91.12 170 ASP A O 1
ATOM 1341 N N . PHE A 1 171 ? 0.402 -9.994 -20.146 1.00 89.69 171 PHE A N 1
ATOM 1342 C CA . PHE A 1 171 ? 0.604 -9.470 -18.789 1.00 89.69 171 PHE A CA 1
ATOM 1343 C C . PHE A 1 171 ? 1.866 -10.016 -18.092 1.00 89.69 171 PHE A C 1
ATOM 1345 O O . PHE A 1 171 ? 2.603 -9.260 -17.451 1.00 89.69 171 PHE A O 1
ATOM 1352 N N . GLU A 1 172 ? 2.127 -11.316 -18.203 1.00 93.31 172 GLU A N 1
ATOM 1353 C CA . GLU A 1 172 ? 3.239 -11.980 -17.521 1.00 93.31 172 GLU A CA 1
ATOM 1354 C C . GLU A 1 172 ? 4.584 -11.524 -18.098 1.00 93.31 172 GLU A C 1
ATOM 1356 O O . GLU A 1 172 ? 5.528 -11.233 -17.354 1.00 93.31 172 GLU A O 1
ATOM 1361 N N . SER A 1 173 ? 4.628 -11.331 -19.418 1.00 93.25 173 SER A N 1
ATOM 1362 C CA . SER A 1 173 ? 5.774 -10.792 -20.137 1.00 93.25 173 SER A CA 1
ATOM 1363 C C . SER A 1 173 ? 6.151 -9.397 -19.639 1.00 93.25 173 SER A C 1
ATOM 1365 O O . SER A 1 173 ? 7.324 -9.164 -19.343 1.00 93.25 173 SER A O 1
ATOM 1367 N N . VAL A 1 174 ? 5.176 -8.504 -19.423 1.00 94.19 174 VAL A N 1
ATOM 1368 C CA . VAL A 1 174 ? 5.424 -7.157 -18.884 1.00 94.19 174 VAL A CA 1
ATOM 1369 C C . VAL A 1 174 ? 5.998 -7.230 -17.473 1.00 94.19 174 VAL A C 1
ATOM 1371 O O . VAL A 1 174 ? 6.979 -6.547 -17.182 1.00 94.19 174 VAL A O 1
ATOM 1374 N N . LEU A 1 175 ? 5.440 -8.064 -16.588 1.00 94.75 175 LEU A N 1
ATOM 1375 C CA . LEU A 1 175 ? 5.957 -8.200 -15.221 1.00 94.75 175 LEU A CA 1
ATOM 1376 C C . LEU A 1 175 ? 7.403 -8.707 -15.208 1.00 94.75 175 LEU A C 1
ATOM 1378 O O . LEU A 1 175 ? 8.255 -8.152 -14.503 1.00 94.75 175 LEU A O 1
ATOM 1382 N N . HIS A 1 176 ? 7.687 -9.745 -15.995 1.00 95.31 176 HIS A N 1
ATOM 1383 C CA . HIS A 1 176 ? 9.020 -10.321 -16.097 1.00 95.31 176 HIS A CA 1
ATOM 1384 C C . HIS A 1 176 ? 10.024 -9.318 -16.688 1.00 95.31 176 HIS A C 1
ATOM 1386 O O . HIS A 1 176 ? 11.075 -9.061 -16.096 1.00 95.31 176 HIS A O 1
ATOM 1392 N N . GLN A 1 177 ? 9.684 -8.682 -17.809 1.00 96.44 177 GLN A N 1
ATOM 1393 C CA . GLN A 1 177 ? 10.541 -7.717 -18.500 1.00 96.44 177 GLN A CA 1
ATOM 1394 C C . GLN A 1 177 ? 10.773 -6.445 -17.675 1.00 96.44 177 GLN A C 1
ATOM 1396 O O . GLN A 1 177 ? 11.911 -5.986 -17.560 1.00 96.44 177 GLN A O 1
ATOM 1401 N N . ALA A 1 178 ? 9.743 -5.914 -17.011 1.00 96.38 178 ALA A N 1
ATOM 1402 C CA . ALA A 1 178 ? 9.895 -4.787 -16.093 1.00 96.38 178 ALA A CA 1
ATOM 1403 C C . ALA A 1 178 ? 10.826 -5.142 -14.921 1.00 96.38 178 ALA A C 1
ATOM 1405 O O . ALA A 1 178 ? 11.633 -4.316 -14.489 1.00 96.38 178 ALA A O 1
ATOM 1406 N N . SER A 1 179 ? 10.753 -6.378 -14.412 1.00 96.50 179 SER A N 1
ATOM 1407 C CA . SER A 1 179 ? 11.668 -6.880 -13.380 1.00 96.50 179 SER A CA 1
ATOM 1408 C C . SER A 1 179 ? 13.117 -6.929 -13.873 1.00 96.50 179 SER A C 1
ATOM 1410 O O . SER A 1 179 ? 14.015 -6.490 -13.150 1.00 96.50 179 SER A O 1
ATOM 1412 N N . LEU A 1 180 ? 13.354 -7.395 -15.105 1.00 96.31 180 LEU A N 1
ATOM 1413 C CA . LEU A 1 180 ? 14.684 -7.391 -15.723 1.00 96.31 180 LEU A CA 1
ATOM 1414 C C . LEU A 1 180 ? 15.248 -5.970 -15.838 1.00 96.31 180 LEU A C 1
ATOM 1416 O O . LEU A 1 180 ? 16.343 -5.717 -15.339 1.00 96.31 180 LEU A O 1
ATOM 1420 N N . ILE A 1 181 ? 14.469 -5.028 -16.378 1.00 96.38 181 ILE A N 1
ATOM 1421 C CA . ILE A 1 181 ? 14.863 -3.615 -16.517 1.00 96.38 181 ILE A CA 1
ATOM 1422 C C . ILE A 1 181 ? 15.244 -3.013 -15.162 1.00 96.38 181 ILE A C 1
ATOM 1424 O O . ILE A 1 181 ? 16.267 -2.348 -15.027 1.00 96.38 181 ILE A O 1
ATOM 1428 N N . LYS A 1 182 ? 14.456 -3.273 -14.113 1.00 95.88 182 LYS A N 1
ATOM 1429 C CA . LYS A 1 182 ? 14.723 -2.753 -12.760 1.00 95.88 182 LYS A CA 1
ATOM 1430 C C . LYS A 1 182 ? 15.972 -3.361 -12.117 1.00 95.88 182 LYS A C 1
ATOM 1432 O O . LYS A 1 182 ? 16.545 -2.752 -11.209 1.00 95.88 182 LYS A O 1
ATOM 1437 N N . LYS A 1 183 ? 16.380 -4.561 -12.541 1.00 96.25 183 LYS A N 1
ATOM 1438 C CA . LYS A 1 183 ? 17.601 -5.230 -12.073 1.00 96.25 183 LYS A CA 1
ATOM 1439 C C . LYS A 1 183 ? 18.852 -4.739 -12.797 1.00 96.25 183 LYS A C 1
ATOM 1441 O O . LYS A 1 183 ? 19.928 -4.859 -12.209 1.00 96.25 183 LYS A O 1
ATOM 1446 N N . THR A 1 184 ? 18.719 -4.151 -13.989 1.00 95.50 184 THR A N 1
ATOM 1447 C CA . THR A 1 184 ? 19.834 -3.549 -14.728 1.00 95.50 184 THR A CA 1
ATOM 1448 C C . THR A 1 184 ? 20.597 -2.561 -13.833 1.00 95.50 184 THR A C 1
ATOM 1450 O O . THR A 1 184 ? 19.967 -1.695 -13.209 1.00 95.50 184 THR A O 1
ATOM 1453 N N . PRO A 1 185 ? 21.938 -2.661 -13.725 1.00 94.81 185 PRO A N 1
ATOM 1454 C CA . PRO A 1 185 ? 22.722 -1.869 -12.776 1.00 94.81 185 PRO A CA 1
ATOM 1455 C C . PRO A 1 185 ? 22.481 -0.359 -12.872 1.00 94.81 185 PRO A C 1
ATOM 1457 O O . PRO A 1 185 ? 22.288 0.297 -11.843 1.00 94.81 185 PRO A O 1
ATOM 1460 N N . SER A 1 186 ? 22.423 0.182 -14.090 1.00 94.88 186 SER A N 1
ATOM 1461 C CA . SER A 1 186 ? 22.217 1.611 -14.353 1.00 94.88 186 SER A CA 1
ATOM 1462 C C . SER A 1 186 ? 20.834 2.093 -13.901 1.00 94.88 186 SER A C 1
ATOM 1464 O O . SER A 1 186 ? 20.736 3.075 -13.159 1.00 94.88 186 SER A O 1
ATOM 1466 N N . VAL A 1 187 ? 19.768 1.347 -14.216 1.00 95.88 187 VAL A N 1
ATOM 1467 C CA .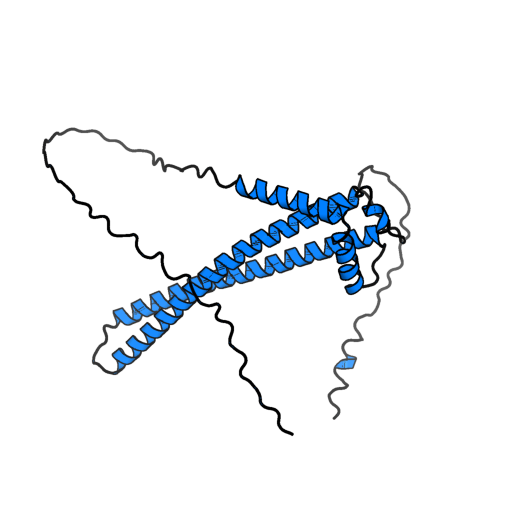 VAL A 1 187 ? 18.396 1.621 -13.741 1.00 95.88 187 VAL A CA 1
ATOM 1468 C C . VAL A 1 187 ? 18.316 1.527 -12.218 1.00 95.88 187 VAL A C 1
ATOM 1470 O O . VAL A 1 187 ? 17.797 2.426 -11.553 1.00 95.88 187 VAL A O 1
ATOM 1473 N N . LYS A 1 188 ? 18.873 0.463 -11.632 1.00 95.44 188 LYS A N 1
ATOM 1474 C CA . LYS A 1 188 ? 18.879 0.249 -10.180 1.00 95.44 188 LYS A CA 1
ATOM 1475 C C . LYS A 1 188 ? 19.596 1.383 -9.449 1.00 95.44 188 LYS A C 1
ATOM 1477 O O . LYS A 1 188 ? 19.093 1.883 -8.439 1.00 95.44 188 LYS A O 1
ATOM 1482 N N . LYS A 1 189 ? 20.761 1.809 -9.950 1.00 95.56 189 LYS A N 1
ATOM 1483 C CA . LYS A 1 189 ? 21.526 2.947 -9.416 1.00 95.56 189 LYS A CA 1
ATOM 1484 C C . LYS A 1 189 ? 20.710 4.237 -9.505 1.00 95.56 189 LYS A C 1
ATOM 1486 O O . LYS A 1 189 ? 20.635 4.969 -8.516 1.00 95.56 189 LYS A O 1
ATOM 1491 N N . TYR A 1 190 ? 20.053 4.474 -10.640 1.00 95.75 190 TYR A 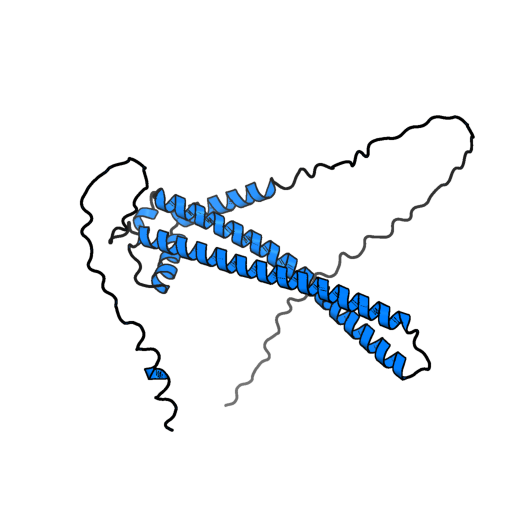N 1
ATOM 1492 C CA . TYR A 1 190 ? 19.197 5.638 -10.863 1.00 95.75 190 TYR A CA 1
ATOM 1493 C C . TYR A 1 190 ? 18.012 5.695 -9.888 1.00 95.75 190 TYR A C 1
ATOM 1495 O O . TYR A 1 190 ? 17.844 6.680 -9.166 1.00 95.75 190 TYR A O 1
ATOM 1503 N N . LEU A 1 191 ? 17.238 4.612 -9.781 1.00 95.44 191 LEU A N 1
ATOM 1504 C CA . LEU A 1 191 ? 16.099 4.523 -8.861 1.00 95.44 191 LEU A CA 1
ATOM 1505 C C . LEU A 1 191 ? 16.533 4.675 -7.399 1.00 95.44 191 LEU A C 1
ATOM 1507 O O . LEU A 1 191 ? 15.869 5.360 -6.619 1.00 95.44 191 LEU A O 1
ATOM 1511 N N . LYS A 1 192 ? 17.684 4.103 -7.020 1.00 94.44 192 LYS A N 1
ATOM 1512 C CA . LYS A 1 192 ? 18.245 4.276 -5.674 1.00 94.44 192 LYS A CA 1
ATOM 1513 C C . LYS A 1 192 ? 18.552 5.749 -5.392 1.00 94.44 192 LYS A C 1
ATOM 1515 O O . LYS A 1 192 ? 18.173 6.247 -4.332 1.00 94.44 192 LYS A O 1
ATOM 1520 N N . LEU A 1 193 ? 19.166 6.465 -6.334 1.00 94.31 193 LEU A N 1
ATOM 1521 C CA . LEU A 1 193 ? 19.438 7.899 -6.203 1.00 94.31 193 LEU A CA 1
ATOM 1522 C C . LEU A 1 193 ? 18.144 8.715 -6.041 1.00 94.31 193 LEU A C 1
ATOM 1524 O O . LEU A 1 193 ? 18.047 9.547 -5.135 1.00 94.31 193 LEU A O 1
ATOM 1528 N N . LYS A 1 194 ? 17.124 8.438 -6.861 1.00 93.31 194 LYS A N 1
ATOM 1529 C CA . LYS A 1 194 ? 15.811 9.094 -6.759 1.00 93.31 194 LYS A CA 1
ATOM 1530 C C . LYS A 1 194 ? 15.143 8.814 -5.413 1.00 93.31 194 LYS A C 1
ATOM 1532 O O . LYS A 1 194 ? 14.668 9.746 -4.767 1.00 93.31 194 LYS A O 1
ATOM 1537 N N . SER A 1 195 ? 15.215 7.579 -4.916 1.00 88.25 195 SER A N 1
ATOM 1538 C CA . SER A 1 195 ? 14.674 7.212 -3.598 1.00 88.25 195 SER A CA 1
ATOM 1539 C C . SER A 1 195 ? 15.314 8.005 -2.445 1.00 88.25 195 SER A C 1
ATOM 1541 O O . SER A 1 195 ? 14.619 8.443 -1.524 1.00 88.25 195 SER A O 1
ATOM 1543 N N . PHE A 1 196 ? 16.627 8.270 -2.510 1.00 86.75 196 PHE A N 1
ATOM 1544 C CA . PHE A 1 196 ? 17.313 9.114 -1.529 1.00 86.75 196 PHE A CA 1
ATOM 1545 C C . PHE A 1 196 ? 16.841 10.565 -1.593 1.00 86.75 196 PHE A C 1
ATOM 1547 O O . PHE A 1 196 ? 16.617 11.171 -0.543 1.00 86.75 196 PHE A O 1
ATOM 1554 N N . LYS A 1 197 ? 16.635 11.103 -2.802 1.00 85.69 197 LYS A N 1
ATOM 1555 C CA . LYS A 1 197 ? 16.117 12.462 -3.006 1.00 85.69 197 LYS A CA 1
ATOM 1556 C C . LYS A 1 197 ? 14.784 12.645 -2.272 1.00 85.69 197 LYS A C 1
ATOM 1558 O O . LYS A 1 197 ? 14.678 13.527 -1.420 1.00 85.69 197 LYS A O 1
ATOM 1563 N N . TYR A 1 198 ? 13.812 11.760 -2.497 1.00 79.44 198 TYR A N 1
ATOM 1564 C CA . TYR A 1 198 ? 12.505 11.836 -1.827 1.00 79.44 198 TYR A CA 1
ATOM 1565 C C . TYR A 1 198 ? 12.598 11.687 -0.302 1.00 79.44 198 TYR A C 1
ATOM 1567 O O . TYR A 1 198 ? 11.900 12.387 0.434 1.00 79.44 198 TYR A O 1
ATOM 1575 N N . LYS A 1 199 ? 13.519 10.855 0.205 1.00 77.50 199 LYS A N 1
ATOM 1576 C CA . LYS A 1 199 ? 13.746 10.707 1.654 1.00 77.50 199 LYS A CA 1
ATOM 1577 C C . LYS A 1 199 ? 14.261 11.992 2.316 1.00 77.50 199 LYS A C 1
ATOM 1579 O O . LYS A 1 199 ? 13.919 12.254 3.470 1.00 77.50 199 LYS A O 1
ATOM 1584 N N . ILE A 1 200 ? 15.081 12.779 1.615 1.00 73.94 200 ILE A N 1
ATOM 1585 C CA . ILE A 1 200 ? 15.627 14.049 2.121 1.00 73.94 200 ILE A CA 1
ATOM 1586 C C . ILE A 1 200 ? 14.560 15.148 2.074 1.00 73.94 200 ILE A C 1
ATOM 1588 O O . ILE A 1 200 ? 14.357 15.843 3.071 1.00 73.94 200 ILE A O 1
ATOM 1592 N N . PHE A 1 201 ? 13.847 15.287 0.953 1.00 62.69 201 PHE A N 1
ATOM 1593 C CA . PHE A 1 201 ? 12.811 16.315 0.810 1.00 62.69 201 PHE A CA 1
ATOM 1594 C C . PHE A 1 201 ? 11.605 16.071 1.725 1.00 62.69 201 PHE A C 1
ATOM 1596 O O . PHE A 1 201 ? 11.101 17.020 2.321 1.00 62.69 201 PHE A O 1
ATOM 1603 N N . GLY A 1 202 ? 11.222 14.811 1.958 1.00 57.09 202 GLY A N 1
ATOM 1604 C CA . GLY A 1 202 ? 10.131 14.461 2.874 1.00 57.09 202 GLY A CA 1
ATOM 1605 C C . GLY A 1 202 ? 10.378 14.819 4.348 1.00 57.09 202 GLY A C 1
ATOM 1606 O O . GLY A 1 202 ? 9.437 14.809 5.135 1.00 57.09 202 GLY A O 1
ATOM 1607 N N . LYS A 1 203 ? 11.618 15.148 4.747 1.00 56.22 203 LYS A N 1
ATOM 1608 C CA . LYS A 1 203 ? 11.932 15.620 6.109 1.00 56.22 203 LYS A CA 1
ATOM 1609 C C . LYS A 1 203 ? 11.849 17.140 6.273 1.00 56.22 203 LYS A C 1
ATOM 1611 O O . LYS A 1 203 ? 11.727 17.600 7.403 1.00 56.22 203 LYS A O 1
ATOM 1616 N N . LYS A 1 204 ? 11.930 17.925 5.192 1.00 52.78 204 LYS A N 1
ATOM 1617 C CA . LYS A 1 204 ? 12.057 19.393 5.284 1.00 52.78 204 LYS A CA 1
ATOM 1618 C C . LYS A 1 204 ? 10.727 20.155 5.379 1.00 52.78 204 LYS A C 1
ATOM 1620 O O . LYS A 1 204 ? 10.760 21.346 5.654 1.00 52.78 204 LYS A O 1
ATOM 1625 N N . SER A 1 205 ? 9.570 19.509 5.216 1.00 47.41 205 SER A N 1
ATOM 1626 C CA . SER A 1 205 ? 8.259 20.184 5.298 1.00 47.41 205 SER A CA 1
ATOM 1627 C C . SER A 1 205 ? 7.623 20.202 6.699 1.00 47.41 205 SER A C 1
ATOM 1629 O O . SER A 1 205 ? 6.569 20.806 6.889 1.00 47.41 205 SER A O 1
ATOM 1631 N N . GLY A 1 206 ? 8.253 19.599 7.711 1.00 48.38 206 GLY A N 1
ATOM 1632 C CA . GLY A 1 206 ? 7.754 19.597 9.090 1.00 48.38 206 GLY A CA 1
ATOM 1633 C C . GLY A 1 206 ? 8.334 20.731 9.934 1.00 48.38 206 GLY A C 1
ATOM 1634 O O . GLY A 1 206 ? 9.159 20.458 10.799 1.00 48.38 206 GLY A O 1
ATOM 1635 N N . GLY A 1 207 ? 7.958 21.994 9.699 1.00 48.03 207 GLY A N 1
ATOM 1636 C CA . GLY A 1 207 ? 8.586 23.072 10.475 1.00 48.03 207 GLY A CA 1
ATOM 1637 C C . GLY A 1 207 ? 8.124 24.510 10.269 1.00 48.03 207 GLY A C 1
ATOM 1638 O O . GLY A 1 207 ? 8.972 25.391 10.235 1.00 48.03 207 GLY A O 1
ATOM 1639 N N . ARG A 1 208 ? 6.820 24.788 10.163 1.00 41.16 208 ARG A N 1
ATOM 1640 C CA . ARG A 1 208 ? 6.269 26.095 10.580 1.00 41.16 208 ARG A CA 1
ATOM 1641 C C . ARG A 1 208 ? 4.754 26.000 10.749 1.00 41.16 208 ARG A C 1
ATOM 1643 O O . ARG A 1 208 ? 3.979 26.422 9.899 1.00 41.16 208 ARG A O 1
ATOM 1650 N N . ARG A 1 209 ? 4.315 25.431 11.876 1.00 45.03 209 ARG A N 1
ATOM 1651 C CA . ARG A 1 209 ? 2.990 25.768 12.406 1.00 45.03 209 ARG A CA 1
ATOM 1652 C C . ARG A 1 209 ? 3.080 27.225 12.848 1.00 45.03 209 ARG A C 1
ATOM 1654 O O . ARG A 1 209 ? 3.690 27.512 13.872 1.00 45.03 209 ARG A O 1
ATOM 1661 N N . LYS A 1 210 ? 2.552 28.140 12.035 1.00 44.66 210 LYS A N 1
ATOM 1662 C CA . LYS A 1 210 ? 2.203 29.472 12.523 1.00 44.66 210 LYS A CA 1
ATOM 1663 C C . LYS A 1 210 ? 1.130 29.257 13.589 1.00 44.66 210 LYS A C 1
ATOM 1665 O O . LYS A 1 210 ? 0.054 28.756 13.273 1.00 44.66 210 LYS A O 1
ATOM 1670 N N . HIS A 1 211 ? 1.466 29.562 14.839 1.00 38.97 211 HIS A N 1
ATOM 1671 C CA . HIS A 1 211 ? 0.463 29.905 15.834 1.00 38.97 211 HIS A CA 1
ATOM 1672 C C . HIS A 1 211 ? -0.373 31.031 15.223 1.00 38.97 211 HIS A C 1
ATOM 1674 O O . HIS A 1 211 ? 0.166 32.064 14.832 1.00 38.97 211 HIS A O 1
ATOM 1680 N N . LYS A 1 212 ? -1.657 30.757 15.010 1.00 44.28 212 LYS A N 1
ATOM 1681 C CA . LYS A 1 212 ? -2.643 31.776 14.693 1.00 44.28 212 LYS A CA 1
ATOM 1682 C C . LYS A 1 212 ? -3.197 32.174 16.051 1.00 44.28 212 LYS A C 1
ATOM 1684 O O . LYS A 1 212 ? -4.046 31.469 16.590 1.00 44.28 212 LYS A O 1
ATOM 1689 N N . ASP A 1 213 ? -2.597 33.202 16.637 1.00 34.38 213 ASP A N 1
ATOM 1690 C CA . ASP A 1 213 ? -3.189 33.871 17.781 1.00 34.38 213 ASP A CA 1
ATOM 1691 C C . ASP A 1 213 ? -4.518 34.462 17.301 1.00 34.38 213 ASP A C 1
ATOM 1693 O O . ASP A 1 213 ? -4.595 35.139 16.273 1.00 34.38 213 ASP A O 1
ATOM 1697 N N . LEU A 1 214 ? -5.587 34.062 17.984 1.00 41.81 214 LEU A N 1
ATOM 1698 C CA . LEU A 1 214 ? -6.901 34.668 17.877 1.00 41.81 214 LEU A CA 1
ATOM 1699 C C . LEU A 1 214 ? -6.802 36.055 18.520 1.00 41.81 214 LEU A C 1
ATOM 1701 O O . LEU A 1 214 ? -6.950 36.189 19.730 1.00 41.81 214 LEU A O 1
ATOM 1705 N N . GLU A 1 215 ? -6.526 37.070 17.707 1.00 36.59 215 GLU A N 1
ATOM 1706 C CA . GLU A 1 215 ? -6.955 38.438 17.993 1.00 36.59 215 GLU A CA 1
ATOM 1707 C C . GLU A 1 215 ? -8.478 38.482 17.825 1.00 36.59 215 GLU A C 1
ATOM 1709 O O . GLU A 1 215 ? -9.004 38.413 16.714 1.00 36.59 215 GLU A O 1
ATOM 1714 N N . SER A 1 216 ? -9.189 38.524 18.950 1.00 37.62 216 SER A N 1
ATOM 1715 C CA . SER A 1 216 ? -10.555 39.033 19.016 1.00 37.62 216 SER A CA 1
ATOM 1716 C C . SER A 1 216 ? -10.482 40.543 19.225 1.00 37.62 216 SER A C 1
ATOM 1718 O O . SER A 1 216 ? -9.924 40.995 20.228 1.00 37.62 216 SER A O 1
ATOM 1720 N N . SER A 1 217 ? -11.030 41.298 18.281 1.00 40.38 217 SER A N 1
ATOM 1721 C CA . SER A 1 217 ? -11.228 42.740 18.391 1.00 40.38 217 SER A CA 1
ATOM 1722 C C . SER A 1 217 ? -12.344 43.098 19.378 1.00 40.38 217 SER A C 1
ATOM 1724 O O . SER A 1 217 ? -13.353 42.399 19.444 1.00 40.38 217 SER A O 1
ATOM 1726 N N . ASP A 1 218 ? -12.103 44.224 20.055 1.00 40.44 218 ASP A N 1
ATOM 1727 C CA . ASP A 1 218 ? -13.026 45.247 20.567 1.00 40.44 218 ASP A CA 1
ATOM 1728 C C . ASP A 1 218 ? -14.056 44.885 21.653 1.00 40.44 218 ASP A C 1
ATOM 1730 O O . ASP A 1 218 ? -15.001 44.140 21.436 1.00 40.44 218 ASP A O 1
ATOM 1734 N N . GLU A 1 219 ? -13.910 45.493 22.839 1.00 36.62 219 GLU A N 1
ATOM 1735 C CA . GLU A 1 219 ? -14.610 46.746 23.191 1.00 36.62 219 GLU A CA 1
ATOM 1736 C C . GLU A 1 219 ? -14.181 47.257 24.590 1.00 36.62 219 GLU A C 1
ATOM 1738 O O . GLU A 1 219 ? -14.029 46.498 25.547 1.00 36.62 219 GLU A O 1
ATOM 1743 N N . LYS A 1 220 ? -13.959 48.575 24.689 1.00 43.34 220 LYS A N 1
ATOM 1744 C CA . LYS A 1 220 ? -13.838 49.368 25.932 1.00 43.34 220 LYS A CA 1
ATOM 1745 C C . LYS A 1 220 ? -15.236 49.569 26.563 1.00 43.34 220 LYS A C 1
ATOM 1747 O O . LYS A 1 220 ? -16.205 49.601 25.809 1.00 43.34 220 LYS A O 1
ATOM 1752 N N . PRO A 1 221 ? -15.367 49.768 27.893 1.00 46.38 221 PRO A N 1
ATOM 1753 C CA . PRO A 1 221 ? -15.257 51.122 28.465 1.00 46.38 221 PRO A CA 1
ATOM 1754 C C . PRO A 1 221 ? -14.494 51.213 29.800 1.00 46.38 221 PRO A C 1
ATOM 1756 O O . PRO A 1 221 ? -14.225 50.221 30.476 1.00 46.38 221 PRO A O 1
ATOM 1759 N N . ASP A 1 222 ? -14.124 52.453 30.112 1.00 41.16 222 ASP A N 1
ATOM 1760 C CA . ASP A 1 222 ? -13.412 52.938 31.294 1.00 41.16 222 ASP A CA 1
ATOM 1761 C C . ASP A 1 222 ? -14.231 52.803 32.598 1.00 41.16 222 ASP A C 1
ATOM 1763 O O . ASP A 1 222 ? -15.449 52.943 32.562 1.00 41.16 222 ASP A O 1
ATOM 1767 N N . GLU A 1 223 ? -13.571 52.557 33.742 1.00 36.88 223 GLU A N 1
ATOM 1768 C CA . GLU A 1 223 ? -13.573 53.422 34.948 1.00 36.88 223 GLU A CA 1
ATOM 1769 C C . GLU A 1 223 ? -12.949 52.747 36.189 1.00 36.88 223 GLU A C 1
ATOM 1771 O O . GLU A 1 223 ? -12.832 51.527 36.306 1.00 36.88 223 GLU A O 1
ATOM 1776 N N . GLU A 1 224 ? -12.477 53.612 37.087 1.00 37.31 224 GLU A N 1
ATOM 1777 C CA . GLU A 1 224 ? -11.701 53.387 38.306 1.00 37.31 224 GLU A CA 1
ATOM 1778 C C . GLU A 1 224 ? -12.290 52.380 39.308 1.00 37.31 224 GLU A C 1
ATOM 1780 O O . GLU A 1 224 ? -13.489 52.332 39.555 1.00 37.31 224 GLU A O 1
ATOM 1785 N N . SER A 1 225 ? -11.411 51.688 40.040 1.00 36.59 225 SER A N 1
ATOM 1786 C CA . SER A 1 225 ? -11.276 51.873 41.498 1.00 36.59 225 SER A CA 1
ATOM 1787 C C . SER A 1 225 ? -10.351 50.804 42.078 1.00 36.59 225 SER A C 1
ATOM 1789 O O . SER A 1 225 ? -10.466 49.607 41.806 1.00 36.59 225 SER A O 1
ATOM 1791 N N . GLY A 1 226 ? -9.368 51.253 42.852 1.00 35.03 226 GLY A N 1
ATOM 1792 C CA . GLY A 1 226 ? -8.329 50.404 43.410 1.00 35.03 226 GLY A CA 1
ATOM 1793 C C . GLY A 1 226 ? -8.825 49.470 44.511 1.00 35.03 226 GLY A C 1
ATOM 1794 O O . GLY A 1 226 ? -9.737 49.790 45.262 1.00 35.03 226 GLY A O 1
ATOM 1795 N N . SER A 1 227 ? -8.119 48.356 44.707 1.00 37.28 227 SER A N 1
ATOM 1796 C CA . SER A 1 227 ? -7.918 47.832 46.056 1.00 37.28 227 SER A CA 1
ATOM 1797 C C . SER A 1 227 ? -6.748 46.857 46.115 1.00 37.28 227 SER A C 1
ATOM 1799 O O . SER A 1 227 ? -6.657 45.880 45.373 1.00 37.28 227 SER A O 1
ATOM 1801 N N . LYS A 1 228 ? -5.841 47.148 47.047 1.00 38.88 228 LYS A N 1
ATOM 1802 C CA . LYS A 1 228 ? -4.749 46.287 47.498 1.00 38.88 228 LYS A CA 1
ATOM 1803 C C . LYS A 1 228 ? -5.323 44.989 48.067 1.00 38.88 228 LYS A C 1
ATOM 1805 O O . LYS A 1 228 ? -6.138 45.043 48.979 1.00 38.88 228 LYS A O 1
ATOM 1810 N N . SER A 1 229 ? -4.771 43.833 47.703 1.00 43.25 229 SER A N 1
ATOM 1811 C CA . SER A 1 229 ? -4.560 42.782 48.707 1.00 43.25 229 SER A CA 1
ATOM 1812 C C . SER A 1 229 ? -3.480 41.781 48.297 1.00 43.25 229 SER A C 1
ATOM 1814 O O . SER A 1 229 ? -3.542 41.097 47.280 1.00 43.25 229 SER A O 1
ATOM 1816 N N . ASN A 1 230 ? -2.468 41.705 49.158 1.00 40.12 230 ASN A N 1
ATOM 1817 C CA . ASN A 1 230 ? -1.496 40.629 49.230 1.00 40.12 230 ASN A CA 1
ATOM 1818 C C . ASN A 1 230 ? -2.201 39.292 49.487 1.00 40.12 230 ASN A C 1
ATOM 1820 O O . ASN A 1 230 ? -2.962 39.196 50.448 1.00 40.12 230 ASN A O 1
ATOM 1824 N N . LYS A 1 231 ? -1.834 38.233 48.755 1.00 41.62 231 LYS A N 1
ATOM 1825 C CA . LYS A 1 231 ? -1.830 36.867 49.305 1.00 41.62 231 LYS A CA 1
ATOM 1826 C C . LYS A 1 231 ? -0.865 35.947 48.558 1.00 41.62 231 LYS A C 1
ATOM 1828 O O . LYS A 1 231 ? -1.134 35.381 47.505 1.00 41.62 231 LYS A O 1
ATOM 1833 N N . LYS A 1 232 ? 0.285 35.800 49.207 1.00 45.78 232 LYS A N 1
ATOM 1834 C CA . LYS A 1 232 ? 1.251 34.708 49.124 1.00 45.78 232 LYS A CA 1
ATOM 1835 C C . LYS A 1 232 ? 0.513 33.361 49.156 1.00 45.78 23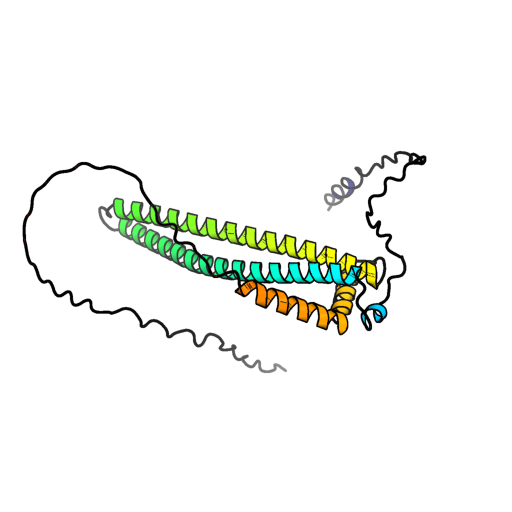2 LYS A C 1
ATOM 1837 O O . LYS A 1 232 ? -0.110 33.035 50.162 1.00 45.78 232 LYS A O 1
ATOM 1842 N N . SER A 1 233 ? 0.606 32.570 48.088 1.00 38.81 233 SER A N 1
ATOM 1843 C CA . SER A 1 233 ? 0.273 31.143 48.137 1.00 38.81 233 SER A CA 1
ATOM 1844 C C . SER A 1 233 ? 1.335 30.327 47.400 1.00 38.81 233 SER A C 1
ATOM 1846 O O . SER A 1 233 ? 1.570 30.441 46.200 1.00 38.81 233 SER A O 1
ATOM 1848 N N . THR A 1 234 ? 2.052 29.533 48.184 1.00 44.47 234 THR A N 1
ATOM 1849 C CA . THR A 1 234 ? 3.037 28.550 47.753 1.00 44.47 234 THR A CA 1
ATOM 1850 C C . THR A 1 234 ? 2.302 27.295 47.291 1.00 44.47 234 THR A C 1
ATOM 1852 O O . THR A 1 234 ? 1.862 26.486 48.104 1.00 44.47 234 THR A O 1
ATOM 1855 N N . SER A 1 235 ? 2.173 27.094 45.978 1.00 42.38 235 SER A N 1
ATOM 1856 C CA . SER A 1 235 ? 1.636 25.843 45.431 1.00 42.38 235 SER A CA 1
ATOM 1857 C C . SER A 1 235 ? 2.768 24.843 45.158 1.00 42.38 235 SER A C 1
ATOM 1859 O O . SER A 1 235 ? 3.479 24.888 44.155 1.00 42.38 235 SER A O 1
ATOM 1861 N N . LYS A 1 236 ? 2.939 23.891 46.083 1.00 45.09 236 LYS A N 1
ATOM 1862 C CA . LYS A 1 236 ? 3.693 22.650 45.854 1.00 45.09 236 LYS A CA 1
ATOM 1863 C C . LYS A 1 236 ? 2.957 21.817 44.798 1.00 45.09 236 LYS A C 1
ATOM 1865 O O . LYS A 1 236 ? 2.076 21.030 45.130 1.00 45.09 236 LYS A O 1
ATOM 1870 N N . LYS A 1 237 ? 3.330 21.953 43.524 1.00 39.62 237 LYS A N 1
ATOM 1871 C CA . LYS A 1 237 ? 2.867 21.058 42.453 1.00 39.62 237 LYS A CA 1
ATOM 1872 C C . LYS A 1 237 ? 3.795 19.842 42.390 1.00 39.62 237 LYS A C 1
ATOM 1874 O O . LYS A 1 237 ? 4.866 19.880 41.789 1.00 39.62 237 LYS A O 1
ATOM 1879 N N . ARG A 1 238 ? 3.399 18.757 43.064 1.00 38.81 238 ARG A N 1
ATOM 1880 C CA . ARG A 1 238 ? 4.016 17.434 42.902 1.00 38.81 238 ARG A CA 1
ATOM 1881 C C . ARG A 1 238 ? 3.855 16.993 41.443 1.00 38.81 238 ARG A C 1
ATOM 1883 O O . ARG A 1 238 ? 2.747 16.757 40.974 1.00 38.81 238 ARG A O 1
ATOM 1890 N N . ARG A 1 239 ? 4.986 16.882 40.743 1.00 42.34 239 ARG A N 1
ATOM 1891 C CA . ARG A 1 239 ? 5.150 16.077 39.527 1.00 42.34 239 ARG A CA 1
ATOM 1892 C C . ARG A 1 239 ? 4.918 14.609 39.886 1.00 42.34 239 ARG A C 1
ATOM 1894 O O . ARG A 1 239 ? 5.668 14.065 40.690 1.00 42.34 239 ARG A O 1
ATOM 1901 N N . ALA A 1 240 ? 3.935 13.969 39.267 1.00 40.50 240 ALA A N 1
ATOM 1902 C CA . ALA A 1 240 ? 3.811 12.515 39.258 1.00 40.50 240 ALA A CA 1
ATOM 1903 C C . ALA A 1 240 ? 3.115 12.061 37.968 1.00 40.50 240 ALA A C 1
ATOM 1905 O O . ALA A 1 240 ? 1.935 11.738 37.964 1.00 40.50 240 ALA A O 1
ATOM 1906 N N . SER A 1 241 ? 3.856 12.061 36.858 1.00 42.88 241 SER A N 1
ATOM 1907 C CA . SER A 1 241 ? 3.467 11.346 35.638 1.00 42.88 241 SER A CA 1
ATOM 1908 C C . SER A 1 241 ? 4.678 11.167 34.718 1.00 42.88 241 SER A C 1
ATOM 1910 O O . SER A 1 241 ? 4.941 12.020 33.874 1.00 42.88 241 SER A O 1
ATOM 1912 N N . SER A 1 242 ? 5.429 10.074 34.886 1.00 41.50 242 SER A N 1
ATOM 1913 C CA . SER A 1 242 ? 6.250 9.486 33.809 1.00 41.50 242 SER A CA 1
ATOM 1914 C C . SER A 1 242 ? 6.915 8.170 34.232 1.00 41.50 242 SER A C 1
ATOM 1916 O O . SER A 1 242 ? 8.134 8.078 34.325 1.00 41.50 242 SER A O 1
ATOM 1918 N N . LYS A 1 243 ? 6.133 7.106 34.446 1.00 46.66 243 LYS A N 1
ATOM 1919 C CA . LYS A 1 243 ? 6.660 5.731 34.357 1.00 46.66 243 LYS A CA 1
ATOM 1920 C C . LYS A 1 243 ? 5.614 4.797 33.751 1.00 46.66 243 LYS A C 1
ATOM 1922 O O . LYS A 1 243 ? 4.928 4.081 34.464 1.00 46.66 243 LYS A O 1
ATOM 1927 N N . PHE A 1 244 ? 5.512 4.815 32.423 1.00 40.69 244 PHE A N 1
ATOM 1928 C CA . PHE A 1 244 ? 4.977 3.684 31.656 1.00 40.69 244 PHE A CA 1
ATOM 1929 C C . PHE A 1 244 ? 5.691 3.577 30.298 1.00 40.69 244 PH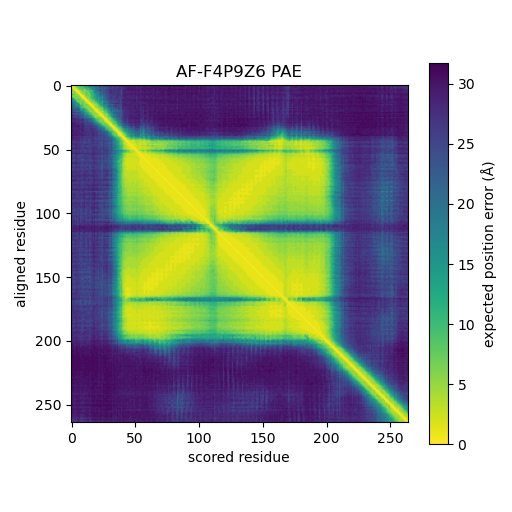E A C 1
ATOM 1931 O O . PHE A 1 244 ? 5.103 3.640 29.227 1.00 40.69 244 PHE A O 1
ATOM 1938 N N . MET A 1 245 ? 7.018 3.474 30.364 1.00 42.03 245 MET A N 1
ATOM 1939 C CA . MET A 1 245 ? 7.870 2.969 29.288 1.00 42.03 245 MET A CA 1
ATOM 1940 C C . MET A 1 245 ? 8.476 1.683 29.835 1.00 42.03 245 MET A C 1
ATOM 1942 O O . MET A 1 245 ? 9.366 1.734 30.678 1.00 42.03 245 MET A O 1
ATOM 1946 N N . GLY A 1 246 ? 7.928 0.537 29.439 1.00 43.66 246 GLY A N 1
ATOM 1947 C CA . GLY A 1 246 ? 8.439 -0.750 29.901 1.00 43.66 246 GLY A CA 1
ATOM 1948 C C . GLY A 1 246 ? 7.459 -1.897 29.728 1.00 43.66 246 GLY A C 1
ATOM 1949 O O . GLY A 1 246 ? 7.031 -2.461 30.725 1.00 43.66 246 GLY A O 1
ATOM 1950 N N . ARG A 1 247 ? 7.097 -2.226 28.480 1.00 37.47 247 ARG A N 1
ATOM 1951 C CA . ARG A 1 247 ? 6.658 -3.574 28.057 1.00 37.47 247 ARG A CA 1
ATOM 1952 C C . ARG A 1 247 ? 6.460 -3.621 26.537 1.00 37.47 247 ARG A C 1
ATOM 1954 O O . ARG A 1 247 ? 5.357 -3.729 26.025 1.00 37.47 247 ARG A O 1
ATOM 1961 N N . LEU A 1 248 ? 7.572 -3.505 25.816 1.00 43.75 248 LEU A N 1
ATOM 1962 C CA . LEU A 1 248 ? 7.673 -3.786 24.378 1.00 43.75 248 LEU A CA 1
ATOM 1963 C C . LEU A 1 248 ? 8.818 -4.786 24.159 1.00 43.75 248 LEU A C 1
ATOM 1965 O O . LEU A 1 248 ? 9.789 -4.530 23.456 1.00 43.75 248 LEU A O 1
ATOM 1969 N N . GLY A 1 249 ? 8.728 -5.924 24.847 1.00 41.22 249 GLY A N 1
ATOM 1970 C CA . GLY A 1 249 ? 9.694 -7.010 24.750 1.00 41.22 249 GLY A CA 1
ATOM 1971 C C . GLY A 1 249 ? 8.993 -8.351 24.913 1.00 41.22 249 GLY A C 1
ATOM 1972 O O . GLY A 1 249 ? 8.319 -8.571 25.913 1.00 41.22 249 GLY A O 1
ATOM 1973 N N . SER A 1 250 ? 9.199 -9.233 23.935 1.00 45.12 250 SER A N 1
ATOM 1974 C CA . SER A 1 250 ? 8.723 -10.623 23.834 1.00 45.12 250 SER A CA 1
ATOM 1975 C C . SER A 1 250 ? 7.294 -10.839 23.310 1.00 45.12 250 SER A C 1
ATOM 1977 O O . SER A 1 250 ? 6.342 -11.051 24.046 1.00 45.12 250 SER A O 1
ATOM 1979 N N . LEU A 1 251 ? 7.163 -10.866 21.981 1.00 43.50 251 LEU A N 1
ATOM 1980 C CA . LEU A 1 251 ? 6.135 -11.674 21.302 1.00 43.50 251 LEU A CA 1
ATOM 1981 C C . LEU A 1 251 ? 6.651 -12.255 19.972 1.00 43.50 251 LEU A C 1
ATOM 1983 O O . LEU A 1 251 ? 5.901 -12.524 19.045 1.00 43.50 251 LEU A O 1
ATOM 1987 N N . PHE A 1 252 ? 7.967 -12.486 19.909 1.00 46.44 252 PHE A N 1
ATOM 1988 C CA . PHE A 1 252 ? 8.615 -13.341 18.914 1.00 46.44 252 PHE A CA 1
ATOM 1989 C C . PHE A 1 252 ? 9.264 -14.526 19.636 1.00 46.44 252 PHE A C 1
ATOM 1991 O O . PHE A 1 252 ? 10.485 -14.653 19.685 1.00 46.44 252 PHE A O 1
ATOM 1998 N N . GLN A 1 253 ? 8.442 -15.392 20.229 1.00 38.12 253 GLN A N 1
ATOM 1999 C CA . GLN A 1 253 ? 8.835 -16.783 20.430 1.00 38.12 253 GLN A CA 1
ATOM 2000 C C . GLN A 1 253 ? 8.188 -17.605 19.324 1.00 38.12 253 GLN A C 1
ATOM 2002 O O . GLN A 1 253 ? 6.980 -17.811 19.265 1.00 38.12 253 GLN A O 1
ATOM 2007 N N . ARG A 1 254 ? 9.055 -18.001 18.396 1.00 38.03 254 ARG A N 1
ATOM 2008 C CA . ARG A 1 254 ? 8.833 -18.990 17.348 1.00 38.03 254 ARG A CA 1
ATOM 2009 C C . ARG A 1 254 ? 8.291 -20.271 18.007 1.00 38.03 254 ARG A C 1
ATOM 2011 O O . ARG A 1 254 ? 8.969 -20.774 18.905 1.00 38.03 254 ARG A O 1
ATOM 2018 N N . PRO A 1 255 ? 7.128 -20.811 17.608 1.00 37.94 255 PRO A N 1
ATOM 2019 C CA . PRO A 1 255 ? 6.700 -22.108 18.110 1.00 37.94 255 PRO A CA 1
ATOM 2020 C C . PRO A 1 255 ? 7.721 -23.164 17.671 1.00 37.94 255 PRO A C 1
ATOM 2022 O O . PRO A 1 255 ? 8.068 -23.263 16.488 1.00 37.94 255 PRO A O 1
ATOM 2025 N N . LYS A 1 256 ? 8.263 -23.896 18.651 1.00 40.22 256 LYS A N 1
ATOM 2026 C CA . LYS A 1 256 ? 9.072 -25.094 18.420 1.00 40.22 256 LYS A CA 1
ATOM 2027 C C . LYS A 1 256 ? 8.177 -26.108 17.707 1.00 40.22 256 LYS A C 1
ATOM 2029 O O . LYS A 1 256 ? 7.051 -26.336 18.133 1.00 40.22 256 LYS A O 1
ATOM 2034 N N . ARG A 1 257 ? 8.666 -26.648 16.591 1.00 39.81 257 ARG A N 1
ATOM 2035 C CA . ARG A 1 257 ? 8.054 -27.804 15.935 1.00 39.81 257 ARG A CA 1
ATOM 2036 C C . ARG A 1 257 ? 8.165 -28.977 16.900 1.00 39.81 257 ARG A C 1
ATOM 2038 O O . ARG A 1 257 ? 9.270 -29.276 17.337 1.00 39.81 257 ARG A O 1
ATOM 2045 N N . GLU A 1 258 ? 7.028 -29.562 17.239 1.00 47.91 258 GLU A N 1
ATOM 2046 C CA . GLU A 1 258 ? 6.959 -30.853 17.908 1.00 47.91 258 GLU A CA 1
ATOM 2047 C C . GLU A 1 258 ? 7.271 -31.953 16.896 1.00 47.91 258 GLU A C 1
ATOM 2049 O O . GLU A 1 258 ? 6.819 -31.925 15.744 1.00 47.91 258 GLU A O 1
ATOM 2054 N N . ASP A 1 259 ? 8.102 -32.876 17.358 1.00 47.34 259 ASP A N 1
ATOM 2055 C CA . ASP A 1 259 ? 8.544 -34.078 16.684 1.00 47.34 259 ASP A CA 1
ATOM 2056 C C . ASP A 1 259 ? 7.346 -34.971 16.339 1.00 47.34 259 ASP A C 1
ATOM 2058 O O . ASP A 1 259 ? 6.538 -35.326 17.197 1.00 47.34 259 ASP A O 1
ATOM 2062 N N . ARG A 1 260 ? 7.230 -35.345 15.062 1.00 49.91 260 ARG A N 1
ATOM 2063 C CA . ARG A 1 260 ? 6.441 -36.510 14.657 1.00 49.91 260 ARG A CA 1
ATOM 2064 C C . ARG A 1 260 ? 7.404 -37.665 14.441 1.00 49.91 260 ARG A C 1
ATOM 2066 O O . ARG A 1 260 ? 8.251 -37.603 13.551 1.00 49.91 260 ARG A O 1
ATOM 2073 N N . GLU A 1 261 ? 7.249 -38.683 15.275 1.00 56.47 261 GLU A N 1
ATOM 2074 C CA . GLU A 1 261 ? 7.838 -40.008 15.109 1.00 56.47 261 GLU A CA 1
ATOM 2075 C C . GLU A 1 261 ? 7.413 -40.655 13.775 1.00 56.47 261 GLU A C 1
ATOM 2077 O O . GLU A 1 261 ? 6.339 -40.341 13.245 1.00 56.47 261 GLU A O 1
ATOM 2082 N N . PRO A 1 262 ? 8.233 -41.567 13.225 1.00 57.78 262 PRO A N 1
ATOM 2083 C CA . PRO A 1 262 ? 7.899 -42.320 12.028 1.00 57.78 262 PRO A CA 1
ATOM 2084 C C . PRO A 1 262 ? 7.030 -43.537 12.377 1.00 57.78 262 PRO A C 1
ATOM 2086 O O . PRO A 1 262 ? 7.366 -44.324 13.259 1.00 57.78 262 PRO A O 1
ATOM 2089 N N . LEU A 1 263 ? 5.940 -43.729 11.634 1.00 54.12 263 LEU A N 1
ATOM 2090 C CA . LEU A 1 263 ? 5.250 -45.015 11.551 1.00 54.12 263 LEU A CA 1
ATOM 2091 C C . LEU A 1 263 ? 5.686 -45.704 10.252 1.00 54.12 263 LEU A C 1
ATOM 2093 O O . LEU A 1 263 ? 5.332 -45.226 9.179 1.00 54.12 263 LEU A O 1
ATOM 2097 N N . ILE A 1 264 ? 6.496 -46.754 10.447 1.00 60.59 264 ILE A N 1
ATOM 2098 C CA . ILE A 1 264 ? 6.765 -47.968 9.640 1.00 60.59 264 ILE A CA 1
ATOM 2099 C C . ILE A 1 264 ? 6.721 -47.815 8.115 1.00 60.59 264 ILE A C 1
ATOM 2101 O O . ILE A 1 264 ? 5.611 -47.710 7.549 1.00 60.59 264 ILE A O 1
#

Sequence (264 aa):
MKLAVAVLSSILLVCSVTTANPVNPSATTDTGASTSTFIPSTKGIGLGALDDALPDNVKHLLDKYAEIENDRNQQKKKYWLLKYRYEGQHDVVVGCKKYLKTLGYKSQNNDDPKHGEFQKAKLDYEYQLSKLDELLKSLDECESEFGRLAEKKWEIDKQIVGLVFGTPLDFESVLHQASLIKKTPSVKKYLKLKSFKYKIFGKKSGGRRKHKDLESSDEKPDEESGSKSNKKSTSKKRRASSKFMGRLGSLFQRPKREDREPLI

Nearest PDB structures (foldseek):
  8dk2-assembly1_D  TM=6.036E-01  e=3.656E-01  Pseudomonas aeruginosa PA14
  6nct-assembly1_B  TM=4.795E-01  e=1.058E-01  Homo sapiens
  4ovv-assembly1_B  TM=3.522E-01  e=8.175E-02  Homo sapiens
  5ew5-assembly4_D  TM=5.057E-01  e=3.038E+00  Escherichia coli
  2i1k-assembly1_A  TM=4.632E-01  e=8.988E+00  Spodoptera frugiperda

pLDDT: mean 73.8, std 24.45, range [34.38, 98.56]

Secondary structure (DSSP, 8-state):
--SSSTTGGGSSSS---------------------------SS---SGGGTS---HHHHHHHHHHHHHHHHHHHHHHHHHHHHHHHHHHHHHHHHHHHHHHHHHHHHHSSS---HHHHHHHHHHHHHHHHHHHHHHHHHHHHHHHHHHHHHHHHHHHHHHHHHHHSS--SHHHHHHHHHHHHHSHHHHHHHHHHHHHHHHHTTTTS-----------------------------------------------PPPPPP-----